Protein AF-C3XE22-F1 (afdb_monomer_lite)

Structure (mmCIF, N/CA/C/O backbone):
data_AF-C3XE22-F1
#
_entry.id   AF-C3XE22-F1
#
loop_
_atom_site.group_PDB
_atom_site.id
_atom_site.type_symbol
_atom_site.label_atom_id
_atom_site.label_alt_id
_atom_site.label_comp_id
_atom_site.label_asym_id
_atom_site.label_entity_id
_atom_site.label_seq_id
_atom_site.pdbx_PDB_ins_code
_atom_site.Cartn_x
_atom_site.Cartn_y
_atom_site.Cartn_z
_atom_site.occupancy
_atom_site.B_iso_or_equiv
_atom_site.auth_seq_id
_atom_site.auth_comp_id
_atom_site.auth_asym_id
_atom_site.auth_atom_id
_atom_site.pdbx_PDB_model_num
ATOM 1 N N . MET A 1 1 ? -26.686 46.093 -5.851 1.00 43.97 1 MET A N 1
ATOM 2 C CA . MET A 1 1 ? -25.832 46.726 -6.879 1.00 43.97 1 MET A CA 1
ATOM 3 C C . MET A 1 1 ? -24.404 46.762 -6.331 1.00 43.97 1 MET A C 1
ATOM 5 O O . MET A 1 1 ? -24.076 47.676 -5.592 1.00 43.97 1 MET A O 1
ATOM 9 N N . LEU A 1 2 ? -23.584 45.740 -6.595 1.00 36.91 2 LEU A N 1
ATOM 10 C CA . LEU A 1 2 ? -22.150 45.763 -6.281 1.00 36.91 2 LEU A CA 1
ATOM 11 C C . LEU A 1 2 ? -21.382 45.201 -7.479 1.00 36.91 2 LEU A C 1
ATOM 13 O O . LEU A 1 2 ? -21.792 44.213 -8.082 1.00 36.91 2 LEU A O 1
ATOM 17 N N . LYS A 1 3 ? -20.355 45.950 -7.871 1.00 37.78 3 LYS A N 1
ATOM 18 C CA . LYS A 1 3 ? -19.703 45.937 -9.178 1.00 37.78 3 LYS A CA 1
ATOM 19 C C . LYS A 1 3 ? -18.666 44.817 -9.305 1.00 37.78 3 LYS A C 1
ATOM 21 O O . LYS A 1 3 ? -17.887 44.580 -8.390 1.00 37.78 3 LYS A O 1
ATOM 26 N N . LEU A 1 4 ? -18.641 44.227 -10.499 1.00 43.12 4 LEU A N 1
ATOM 27 C CA . LEU A 1 4 ? -17.533 43.486 -11.102 1.00 43.12 4 LEU A CA 1
ATOM 28 C C . LEU A 1 4 ? -16.267 44.363 -11.156 1.00 43.12 4 LEU A C 1
ATOM 30 O O . LEU A 1 4 ? -16.359 45.491 -11.639 1.00 43.12 4 LEU A O 1
ATOM 34 N N . VAL A 1 5 ? -15.095 43.827 -10.798 1.00 46.03 5 VAL A N 1
ATOM 35 C CA . VAL A 1 5 ? -13.813 44.264 -11.382 1.00 46.03 5 VAL A CA 1
ATOM 36 C C . VAL A 1 5 ? -12.915 43.044 -11.594 1.00 46.03 5 VAL A C 1
ATOM 38 O O . VAL A 1 5 ? -12.433 42.427 -10.649 1.00 46.03 5 VAL A O 1
ATOM 41 N N . ASN A 1 6 ? -12.727 42.713 -12.872 1.00 39.72 6 ASN A N 1
ATOM 42 C CA . ASN A 1 6 ? -11.721 41.795 -13.398 1.00 39.72 6 ASN A CA 1
ATOM 43 C C . ASN A 1 6 ? -10.307 42.331 -13.141 1.00 39.72 6 ASN A C 1
ATOM 45 O O . ASN A 1 6 ? -10.058 43.514 -13.364 1.00 39.72 6 ASN A O 1
ATOM 49 N N . SER A 1 7 ? -9.357 41.446 -12.838 1.00 42.06 7 SER A N 1
ATOM 50 C CA . SER A 1 7 ? -7.938 41.730 -13.062 1.00 42.06 7 SER A CA 1
ATOM 51 C C . SER A 1 7 ? -7.255 40.509 -13.677 1.00 42.06 7 SER A C 1
ATOM 53 O O . SER A 1 7 ? -6.957 39.529 -13.001 1.00 42.06 7 SER A O 1
ATOM 55 N N . PHE A 1 8 ? -7.065 40.563 -14.997 1.00 42.06 8 PHE A N 1
ATOM 56 C CA . PHE A 1 8 ? -6.220 39.646 -15.757 1.00 42.06 8 PHE A CA 1
ATOM 57 C C . PHE A 1 8 ? -4.802 40.224 -15.780 1.00 42.06 8 PHE A C 1
ATOM 59 O O . PHE A 1 8 ? -4.532 41.180 -16.508 1.00 42.06 8 PHE A O 1
ATOM 66 N N . ALA A 1 9 ? -3.888 39.646 -15.00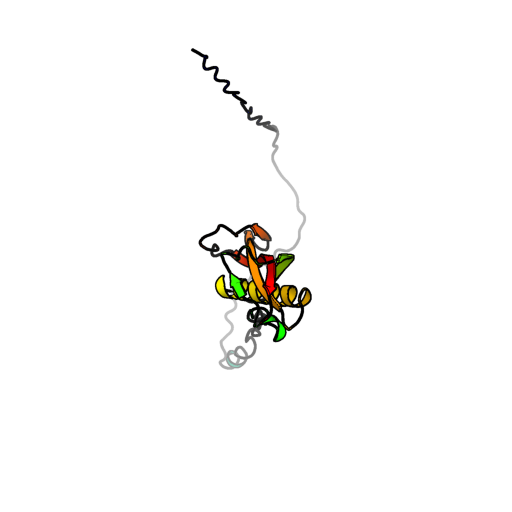3 1.00 42.53 9 ALA A N 1
ATOM 67 C CA . ALA A 1 9 ? -2.468 39.949 -15.117 1.00 42.53 9 ALA A CA 1
ATOM 68 C C . ALA A 1 9 ? -1.867 39.140 -16.277 1.00 42.53 9 ALA A C 1
ATOM 70 O O . ALA A 1 9 ? -1.655 37.933 -16.183 1.00 42.53 9 ALA A O 1
ATOM 71 N N . LYS A 1 10 ? -1.608 39.826 -17.394 1.00 38.81 10 LYS A N 1
ATOM 72 C CA . LYS A 1 10 ? -0.738 39.354 -18.475 1.00 38.81 10 LYS A CA 1
ATOM 73 C C . LYS A 1 10 ? 0.707 39.370 -17.971 1.00 38.81 10 LYS A C 1
ATOM 75 O O . LYS A 1 10 ? 1.254 40.447 -17.757 1.00 38.81 10 LYS A O 1
ATOM 80 N N . VAL A 1 11 ? 1.334 38.206 -17.837 1.00 43.38 11 VAL A N 1
ATOM 81 C CA . VAL A 1 11 ? 2.793 38.098 -17.702 1.00 43.38 11 VAL A CA 1
ATOM 82 C C . VAL A 1 11 ? 3.324 37.508 -19.002 1.00 43.38 11 VAL A C 1
ATOM 84 O O . VAL A 1 11 ? 3.168 36.321 -19.277 1.00 43.38 11 VAL A O 1
ATOM 87 N N . GLY A 1 12 ? 3.880 38.379 -19.844 1.00 37.38 12 GLY A N 1
ATOM 88 C CA . GLY A 1 12 ? 4.629 37.992 -21.031 1.00 37.38 12 GLY A CA 1
ATOM 89 C C . GLY A 1 12 ? 6.030 37.542 -20.628 1.00 37.38 12 GLY A C 1
ATOM 90 O O . GLY A 1 12 ? 6.773 38.310 -20.024 1.00 37.38 12 GLY A O 1
ATOM 91 N N . LEU A 1 13 ? 6.388 36.306 -20.966 1.00 41.50 13 LEU A N 1
ATOM 92 C CA . LEU A 1 13 ? 7.762 35.819 -20.893 1.00 41.50 13 LEU A CA 1
ATOM 93 C C . LEU A 1 13 ? 8.424 36.046 -22.253 1.00 41.50 13 LEU A C 1
ATOM 95 O O . LEU A 1 13 ? 8.075 35.418 -23.252 1.00 41.50 13 LEU A O 1
ATOM 99 N N . ALA A 1 14 ? 9.350 37.002 -22.276 1.00 42.00 14 ALA A N 1
ATOM 100 C CA . ALA A 1 14 ? 10.208 37.291 -23.411 1.00 42.00 14 ALA A CA 1
ATOM 101 C C . ALA A 1 14 ? 11.217 36.149 -23.611 1.00 42.00 14 ALA A C 1
ATOM 103 O O . ALA A 1 14 ? 11.968 35.791 -22.704 1.00 42.00 14 ALA A O 1
ATOM 104 N N . VAL A 1 15 ? 11.223 35.593 -24.821 1.00 43.66 15 VAL A N 1
ATOM 105 C CA . VAL A 1 15 ? 12.182 34.595 -25.299 1.00 43.66 15 VAL A CA 1
ATOM 106 C C . VAL A 1 15 ? 13.469 35.325 -25.689 1.00 43.66 15 VAL A C 1
ATOM 108 O O . VAL A 1 15 ? 13.503 36.037 -26.689 1.00 43.66 15 VAL A O 1
ATOM 111 N N . GLY A 1 16 ? 14.524 35.175 -24.889 1.00 36.66 16 GLY A N 1
ATOM 112 C CA . GLY A 1 16 ? 15.862 35.674 -25.207 1.00 36.66 16 GLY A CA 1
ATOM 113 C C . GLY A 1 16 ? 16.703 34.586 -25.867 1.00 36.66 16 GLY A C 1
ATOM 114 O O . GLY A 1 16 ? 17.261 33.739 -25.177 1.00 36.66 16 GLY A O 1
ATOM 115 N N . ALA A 1 17 ? 16.796 34.607 -27.197 1.00 46.53 17 ALA A N 1
ATOM 116 C CA . ALA A 1 17 ? 17.748 33.799 -27.953 1.00 46.53 17 ALA A CA 1
ATOM 117 C C . ALA A 1 17 ? 19.043 34.603 -28.139 1.00 46.53 17 ALA A C 1
ATOM 119 O O . ALA A 1 17 ? 19.034 35.644 -28.794 1.00 46.53 17 ALA A O 1
ATOM 120 N N . VAL A 1 18 ? 20.160 34.133 -27.578 1.00 40.50 18 VAL A N 1
ATOM 121 C CA . VAL A 1 18 ? 21.486 34.697 -27.866 1.00 40.50 18 VAL A CA 1
ATOM 122 C C . VAL A 1 18 ? 22.176 33.793 -28.877 1.00 40.50 18 VAL A C 1
ATOM 124 O O . VAL A 1 18 ? 22.527 32.651 -28.592 1.00 40.50 18 VAL A O 1
ATOM 127 N N . SER A 1 19 ? 22.325 34.333 -30.083 1.00 39.22 19 SER A N 1
ATOM 128 C CA . SER A 1 19 ? 23.083 33.750 -31.184 1.00 39.22 19 SER A CA 1
ATOM 129 C C . SER A 1 19 ? 24.568 34.035 -30.969 1.00 39.22 19 SER A C 1
ATOM 131 O O . SER A 1 19 ? 24.954 35.198 -30.878 1.00 39.22 19 SER A O 1
ATOM 133 N N . LEU A 1 20 ? 25.408 33.001 -30.925 1.00 44.19 20 LEU A N 1
ATOM 134 C CA . LEU A 1 20 ? 26.854 33.164 -31.074 1.00 44.19 20 LEU A CA 1
ATOM 135 C C . LEU A 1 20 ? 27.223 32.888 -32.532 1.00 44.19 20 LEU A C 1
ATOM 137 O O . LEU A 1 20 ? 27.307 31.746 -32.975 1.00 44.19 20 LEU A O 1
ATOM 141 N N . LEU A 1 21 ? 27.405 33.980 -33.273 1.00 37.31 21 LEU A N 1
ATOM 142 C CA . LEU A 1 21 ? 28.081 34.011 -34.563 1.00 37.31 21 LEU A CA 1
ATOM 143 C C . LEU A 1 21 ? 29.593 33.961 -34.318 1.00 37.31 21 LEU A C 1
ATOM 145 O O . LEU A 1 21 ? 30.137 34.835 -33.647 1.00 37.31 21 LEU A O 1
ATOM 149 N N . VAL A 1 22 ? 30.274 32.985 -34.915 1.00 39.91 22 VAL A N 1
ATOM 150 C CA . VAL A 1 22 ? 31.719 33.050 -35.158 1.00 39.91 22 VAL A CA 1
ATOM 151 C C . VAL A 1 22 ? 31.936 32.790 -36.643 1.00 39.91 22 VAL A C 1
ATOM 153 O O . VAL A 1 22 ? 31.581 31.729 -37.153 1.00 39.91 22 VAL A O 1
ATOM 156 N N . ALA A 1 23 ? 32.484 33.785 -37.336 1.00 35.59 23 ALA A N 1
ATOM 157 C CA . ALA A 1 23 ? 32.817 33.737 -38.751 1.00 35.59 23 ALA A CA 1
ATOM 158 C C . ALA A 1 23 ? 34.238 34.274 -38.998 1.00 35.59 23 ALA A C 1
ATOM 160 O O . ALA A 1 23 ? 34.670 35.201 -38.314 1.00 35.59 23 ALA A O 1
ATOM 161 N N . CYS A 1 24 ? 34.858 33.721 -40.054 1.00 33.03 24 CYS A N 1
ATOM 162 C CA . CYS A 1 24 ? 36.089 34.124 -40.767 1.00 33.03 24 CYS A CA 1
ATOM 163 C C . CYS A 1 24 ? 37.422 33.717 -40.105 1.00 33.03 24 CYS A C 1
ATOM 165 O O . CYS A 1 24 ? 37.571 33.833 -38.900 1.00 33.03 24 CYS A O 1
ATOM 167 N N . SER A 1 25 ? 38.476 33.268 -40.796 1.00 34.59 25 SER A N 1
ATOM 168 C CA . SER A 1 25 ? 38.828 33.062 -42.219 1.00 34.59 25 SER A CA 1
ATOM 169 C C . SER A 1 25 ? 40.154 32.256 -42.219 1.00 34.59 25 SER A C 1
ATOM 171 O O . SER A 1 25 ? 40.922 32.336 -41.267 1.00 34.59 25 SER A O 1
ATOM 173 N N . SER A 1 26 ? 40.495 31.374 -43.163 1.00 35.16 26 SER A N 1
ATOM 174 C CA . SER A 1 26 ? 41.221 31.668 -44.413 1.00 35.16 26 SER A CA 1
ATOM 175 C C . SER A 1 26 ? 41.905 30.363 -44.887 1.00 35.16 26 SER A C 1
ATOM 177 O O . SER A 1 26 ? 42.420 29.599 -44.074 1.00 35.16 26 SER A O 1
ATOM 179 N N . GLN A 1 27 ? 41.900 30.085 -46.196 1.00 39.19 27 GLN A N 1
ATOM 180 C CA . GLN A 1 27 ? 42.801 29.102 -46.825 1.00 39.19 27 GLN A CA 1
ATOM 181 C C . GLN A 1 27 ? 44.151 29.768 -47.141 1.00 39.19 27 GLN A C 1
ATOM 183 O O . GLN A 1 27 ? 44.173 30.959 -47.456 1.00 39.19 27 GLN A O 1
ATOM 188 N N . PRO A 1 28 ? 45.251 28.993 -47.195 1.00 34.94 28 PRO A N 1
ATOM 189 C CA . PRO A 1 28 ? 45.923 28.828 -48.486 1.00 34.94 28 PRO A CA 1
ATOM 190 C C . PRO A 1 28 ? 46.382 27.387 -48.792 1.00 34.94 28 PRO A C 1
ATOM 192 O O . PRO A 1 28 ? 46.400 26.493 -47.950 1.00 34.94 28 PRO A O 1
ATOM 195 N N . LYS A 1 29 ? 46.709 27.178 -50.073 1.00 30.14 29 LYS A N 1
ATOM 196 C CA . LYS A 1 29 ? 47.045 25.913 -50.740 1.00 30.14 29 LYS A CA 1
ATOM 197 C C . LYS A 1 29 ? 48.541 25.540 -50.659 1.00 30.14 29 LYS A C 1
ATOM 199 O O . LYS A 1 29 ? 49.396 26.386 -50.864 1.00 30.14 29 LYS A O 1
ATOM 204 N N . GLN A 1 30 ? 48.753 24.216 -50.626 1.00 29.58 30 GLN A N 1
ATOM 205 C CA . GLN A 1 30 ? 49.733 23.385 -51.361 1.00 29.58 30 GLN A CA 1
ATOM 206 C C . GLN A 1 30 ? 51.194 23.146 -50.893 1.00 29.58 30 GLN A C 1
ATOM 208 O O . GLN A 1 30 ? 52.029 24.037 -50.884 1.00 29.58 30 GLN A O 1
ATOM 213 N N . LYS A 1 31 ? 51.467 21.823 -50.821 1.00 28.05 31 LYS A N 1
ATOM 214 C CA . LYS A 1 31 ? 52.642 21.022 -51.254 1.00 28.05 31 LYS A CA 1
ATOM 215 C C . LYS A 1 31 ? 53.840 20.817 -50.306 1.00 28.05 31 LYS A C 1
ATOM 217 O O . LYS A 1 31 ? 54.647 21.709 -50.107 1.00 28.05 31 LYS A O 1
ATOM 222 N N . GLY A 1 32 ? 54.063 19.532 -49.985 1.00 26.08 32 GLY A N 1
ATOM 223 C CA . GLY A 1 32 ? 55.386 18.893 -50.076 1.00 26.08 32 GLY A CA 1
ATOM 224 C C . GLY A 1 32 ? 55.886 18.148 -48.831 1.00 26.08 32 GLY A C 1
ATOM 225 O O . GLY A 1 32 ? 56.206 18.783 -47.840 1.00 26.08 32 GLY A O 1
ATOM 226 N N . GLY A 1 33 ? 56.074 16.823 -48.950 1.00 27.05 33 GLY A N 1
ATOM 227 C CA . GLY A 1 33 ? 57.211 16.125 -48.321 1.00 27.05 33 GLY A CA 1
ATOM 228 C C . GLY A 1 33 ? 56.959 15.202 -47.119 1.00 27.05 33 GLY A C 1
ATOM 229 O O . GLY A 1 33 ? 57.021 15.642 -45.984 1.00 27.05 33 GLY A O 1
ATOM 230 N N . ASN A 1 34 ? 56.771 13.909 -47.423 1.00 27.67 34 ASN A N 1
ATOM 231 C CA . ASN A 1 34 ? 57.154 12.679 -46.701 1.00 27.67 34 ASN A CA 1
ATOM 232 C C . ASN A 1 34 ? 57.336 12.672 -45.171 1.00 27.67 34 ASN A C 1
ATOM 234 O O . ASN A 1 34 ? 58.300 13.231 -44.670 1.00 27.67 34 ASN A O 1
ATOM 238 N N . TYR A 1 35 ? 56.603 11.774 -44.499 1.00 28.14 35 TYR A N 1
ATOM 239 C CA . TYR A 1 35 ? 57.217 10.735 -43.657 1.00 28.14 35 TYR A CA 1
ATOM 240 C C . TYR A 1 35 ? 56.370 9.450 -43.686 1.00 28.14 35 TYR A C 1
ATOM 242 O O . TYR A 1 35 ? 55.141 9.477 -43.691 1.00 28.14 35 TYR A O 1
ATOM 250 N N . SER A 1 36 ? 57.073 8.329 -43.816 1.00 30.73 36 SER A N 1
ATOM 251 C CA . SER A 1 36 ? 56.598 6.966 -44.058 1.00 30.73 36 SER A CA 1
ATOM 252 C C . SER A 1 36 ? 55.971 6.295 -42.836 1.00 30.73 36 SER A C 1
ATOM 254 O O . SER A 1 36 ? 56.408 6.545 -41.717 1.00 30.73 36 SER A O 1
ATOM 256 N N . GLY A 1 37 ? 55.091 5.311 -43.058 1.00 29.89 37 GLY A N 1
ATOM 257 C CA . GLY A 1 37 ? 54.774 4.324 -42.019 1.00 29.89 37 GLY A CA 1
ATOM 258 C C . GLY A 1 37 ? 53.599 3.394 -42.322 1.00 29.89 37 GLY A C 1
ATOM 259 O O . GLY A 1 37 ? 52.506 3.615 -41.829 1.00 29.89 37 GLY A O 1
ATOM 260 N N . SER A 1 38 ? 53.857 2.349 -43.115 1.00 32.25 38 SER A N 1
ATOM 261 C CA . SER A 1 38 ? 53.140 1.059 -43.195 1.00 32.25 38 SER A CA 1
ATOM 262 C C . SER A 1 38 ? 51.616 1.017 -43.414 1.00 32.25 38 SER A C 1
ATOM 264 O O . SER A 1 38 ? 50.827 0.858 -42.488 1.00 32.25 38 SER A O 1
ATOM 266 N N . LYS A 1 39 ? 51.221 0.934 -44.695 1.00 30.61 39 LYS A N 1
ATOM 267 C CA . LYS A 1 39 ? 50.037 0.172 -45.134 1.00 30.61 39 LYS A CA 1
ATOM 268 C C . LYS A 1 39 ? 50.483 -1.229 -45.564 1.00 30.61 39 LYS A C 1
ATOM 270 O O . LYS A 1 39 ? 51.090 -1.378 -46.624 1.00 30.61 39 LYS A O 1
ATOM 275 N N . GLY A 1 40 ? 50.176 -2.245 -44.761 1.00 32.75 40 GLY A N 1
ATOM 276 C CA . GLY A 1 40 ? 50.270 -3.644 -45.181 1.00 32.75 40 GLY A CA 1
ATOM 277 C C . GLY A 1 40 ? 49.158 -3.955 -46.182 1.00 32.75 40 GLY A C 1
ATOM 278 O O . GLY A 1 40 ? 47.980 -3.887 -45.842 1.00 32.75 40 GLY A O 1
ATOM 279 N N . LYS A 1 41 ? 49.537 -4.227 -47.432 1.00 30.94 41 LYS A N 1
ATOM 280 C CA . LYS A 1 41 ? 48.635 -4.596 -48.528 1.00 30.94 41 LYS A CA 1
ATOM 281 C C . LYS A 1 41 ? 48.075 -6.002 -48.297 1.00 30.94 41 LYS A C 1
ATOM 283 O O . LYS A 1 41 ? 48.841 -6.944 -48.118 1.00 30.94 41 LYS A O 1
ATOM 288 N N . VAL A 1 42 ? 46.753 -6.139 -48.367 1.00 39.59 42 VAL A N 1
ATOM 289 C CA . VAL A 1 42 ? 46.078 -7.429 -48.556 1.00 39.59 42 VAL A CA 1
ATOM 290 C C . VAL A 1 42 ? 46.433 -7.921 -49.958 1.00 39.59 42 VAL A C 1
ATOM 292 O O . VAL A 1 42 ? 46.163 -7.229 -50.938 1.00 39.59 42 VAL A O 1
ATOM 295 N N . ASN A 1 43 ? 47.087 -9.078 -50.044 1.00 29.38 43 ASN A N 1
ATOM 296 C CA . ASN A 1 43 ? 47.446 -9.726 -51.300 1.00 29.38 43 ASN A CA 1
ATOM 297 C C . ASN A 1 43 ? 46.507 -10.919 -51.507 1.00 29.38 43 ASN A C 1
ATOM 299 O O . ASN A 1 43 ? 46.508 -11.846 -50.699 1.00 29.38 43 ASN A O 1
ATOM 303 N N . TYR A 1 44 ? 45.691 -10.874 -52.557 1.00 38.00 44 TYR A N 1
ATOM 304 C CA . TYR A 1 44 ? 44.790 -11.956 -52.936 1.00 38.00 44 TYR A CA 1
ATOM 305 C C . TYR A 1 44 ? 45.303 -12.561 -54.237 1.00 38.00 44 TYR A C 1
ATOM 307 O O . TYR A 1 44 ? 45.070 -11.990 -55.294 1.00 38.00 44 TYR A O 1
ATOM 315 N N . SER A 1 45 ? 46.027 -13.677 -54.131 1.00 40.94 45 SER A N 1
ATOM 316 C CA . SER A 1 45 ? 46.118 -14.733 -55.151 1.00 40.94 45 SER A CA 1
ATOM 317 C C . SER A 1 45 ? 47.245 -15.700 -54.785 1.00 40.94 45 SER A C 1
ATOM 319 O O . SER A 1 45 ? 48.414 -15.468 -55.098 1.00 40.94 45 SER A O 1
ATOM 321 N N . LYS A 1 46 ? 46.888 -16.810 -54.142 1.00 37.59 46 LYS A N 1
ATOM 322 C CA . LYS A 1 46 ? 47.589 -18.076 -54.348 1.00 37.59 46 LYS A CA 1
ATOM 323 C C . LYS A 1 46 ? 46.556 -19.186 -54.245 1.00 37.59 46 LYS A C 1
ATOM 325 O O . LYS A 1 46 ? 46.057 -19.471 -53.161 1.00 37.59 46 LYS A O 1
ATOM 330 N N . GLU A 1 47 ? 46.203 -19.743 -55.393 1.00 42.09 47 GLU A N 1
ATOM 331 C CA . GLU A 1 47 ? 45.481 -21.005 -55.484 1.00 42.09 47 GLU A CA 1
ATOM 332 C C . GLU A 1 47 ? 46.370 -22.063 -54.824 1.00 42.09 47 GLU A C 1
ATOM 334 O O . GLU A 1 47 ? 47.487 -22.332 -55.270 1.00 42.09 47 GLU A O 1
ATOM 339 N N . VAL A 1 48 ? 45.928 -22.563 -53.673 1.00 44.22 48 VAL A N 1
ATOM 340 C CA . VAL A 1 48 ? 46.559 -23.684 -52.982 1.00 44.22 48 VAL A CA 1
ATOM 341 C C . VAL A 1 48 ? 45.690 -24.891 -53.280 1.00 44.22 48 VAL A C 1
ATOM 343 O O . VAL A 1 48 ? 44.500 -24.892 -52.965 1.00 44.22 48 VAL A O 1
ATOM 346 N N . GLU A 1 49 ? 46.286 -25.879 -53.942 1.00 40.72 49 GLU A N 1
ATOM 347 C CA . GLU A 1 49 ? 45.653 -27.144 -54.295 1.00 40.72 49 GLU A CA 1
ATOM 348 C C . GLU A 1 49 ? 44.954 -27.759 -53.078 1.00 40.72 49 GLU A C 1
ATOM 350 O O . GLU A 1 49 ? 45.548 -28.008 -52.025 1.00 40.72 49 GLU A O 1
ATOM 355 N N . VAL A 1 50 ? 43.648 -27.968 -53.236 1.00 42.66 50 VAL A N 1
ATOM 356 C CA . VAL A 1 50 ? 42.762 -28.526 -52.221 1.00 42.66 50 VAL A CA 1
ATOM 357 C C . VAL A 1 50 ? 43.083 -30.008 -52.065 1.00 42.66 50 VAL A C 1
ATOM 359 O O . VAL A 1 50 ? 42.678 -30.834 -52.880 1.00 42.66 50 VAL A O 1
ATOM 362 N N . THR A 1 51 ? 43.786 -30.364 -50.992 1.00 47.34 51 THR A N 1
ATOM 363 C CA . THR A 1 51 ? 43.859 -31.754 -50.538 1.00 47.34 51 THR A CA 1
ATOM 364 C C . THR A 1 51 ? 42.756 -32.000 -49.509 1.00 47.34 51 THR A C 1
ATOM 366 O O . THR A 1 51 ? 42.595 -31.264 -48.535 1.00 47.34 51 THR A O 1
ATOM 369 N N . VAL A 1 52 ? 41.976 -33.060 -49.731 1.00 51.72 52 VAL A N 1
ATOM 370 C CA . VAL A 1 52 ? 40.787 -33.480 -48.955 1.00 51.72 52 VAL A CA 1
ATOM 371 C C . VAL A 1 52 ? 41.020 -33.678 -47.446 1.00 51.72 52 VAL A C 1
ATOM 373 O O . VAL A 1 52 ? 40.061 -33.814 -46.690 1.00 51.72 52 VAL A O 1
ATOM 376 N N . ASN A 1 53 ? 42.269 -33.636 -46.980 1.00 50.22 53 ASN A N 1
ATOM 377 C CA . ASN A 1 53 ? 42.629 -33.875 -45.583 1.00 50.22 53 ASN A CA 1
ATOM 378 C C . ASN A 1 53 ? 42.719 -32.601 -44.724 1.00 50.22 53 ASN A C 1
ATOM 380 O O . ASN A 1 53 ? 42.673 -32.712 -43.504 1.00 50.22 53 ASN A O 1
ATOM 384 N N . ALA A 1 54 ? 42.752 -31.399 -45.315 1.00 48.94 54 ALA A N 1
ATOM 385 C CA . ALA A 1 54 ? 42.717 -30.138 -44.557 1.00 48.94 54 ALA A CA 1
ATOM 386 C C . ALA A 1 54 ? 41.286 -29.685 -44.187 1.00 48.94 54 ALA A C 1
ATOM 388 O O . ALA A 1 54 ? 41.095 -28.836 -43.320 1.00 48.94 54 ALA A O 1
ATOM 389 N N . ALA A 1 55 ? 40.259 -30.286 -44.799 1.00 47.28 55 ALA A N 1
ATOM 390 C CA . ALA A 1 55 ? 38.854 -30.004 -44.493 1.00 47.28 55 ALA A CA 1
ATOM 391 C C . ALA A 1 55 ? 38.355 -30.681 -43.199 1.00 47.28 55 ALA A C 1
ATOM 393 O O . ALA A 1 55 ? 37.254 -30.385 -42.741 1.00 47.28 55 ALA A O 1
ATOM 394 N N . ARG A 1 56 ? 39.151 -31.573 -42.589 1.00 47.75 56 ARG A N 1
ATOM 395 C CA . ARG A 1 56 ? 38.797 -32.256 -41.332 1.00 47.75 56 ARG A CA 1
ATOM 396 C C . ARG A 1 56 ? 39.279 -31.555 -40.065 1.00 47.75 56 ARG A C 1
ATOM 398 O O . ARG A 1 56 ? 38.837 -31.929 -38.985 1.00 47.75 56 ARG A O 1
ATOM 405 N N . GLU A 1 57 ? 40.127 -30.536 -40.181 1.00 46.56 57 GLU A N 1
ATOM 406 C CA . GLU A 1 57 ? 40.681 -29.832 -39.013 1.00 46.56 57 GLU A CA 1
ATOM 407 C C . GLU A 1 57 ? 40.031 -28.466 -38.746 1.00 46.56 57 GLU A C 1
ATOM 409 O O . GLU A 1 57 ? 40.250 -27.864 -37.701 1.00 46.56 57 GLU A O 1
ATOM 414 N N . ILE A 1 58 ? 39.155 -27.996 -39.642 1.00 48.78 58 ILE A N 1
ATOM 415 C CA . ILE A 1 58 ? 38.428 -26.721 -39.484 1.00 48.78 58 ILE A CA 1
ATOM 416 C C . ILE A 1 58 ? 37.076 -26.923 -38.763 1.00 48.78 58 ILE A C 1
ATOM 418 O O . ILE A 1 58 ? 36.425 -25.967 -38.350 1.00 48.78 58 ILE A O 1
ATOM 422 N N . THR A 1 59 ? 36.641 -28.168 -38.546 1.00 45.94 59 THR A N 1
ATOM 423 C CA . THR A 1 59 ? 35.323 -28.474 -37.957 1.00 45.94 59 THR A CA 1
ATOM 424 C C . THR A 1 59 ? 35.304 -28.597 -36.438 1.00 45.94 59 THR A C 1
ATOM 426 O O . THR A 1 59 ? 34.258 -28.905 -35.870 1.00 45.94 59 THR A O 1
ATOM 429 N N . VAL A 1 60 ? 36.416 -28.344 -35.750 1.00 51.62 60 VAL A N 1
ATOM 430 C CA . VAL A 1 60 ? 36.438 -28.366 -34.287 1.00 51.62 60 VAL A CA 1
ATOM 431 C C . VAL A 1 60 ? 36.850 -26.989 -33.788 1.00 51.62 60 VAL A C 1
ATOM 433 O O . VAL A 1 60 ? 37.867 -26.434 -34.186 1.00 51.62 60 VAL A O 1
ATOM 436 N N . THR A 1 61 ? 36.068 -26.474 -32.842 1.00 52.44 61 THR A N 1
ATOM 437 C CA . THR A 1 61 ? 36.351 -25.299 -32.000 1.00 52.44 61 THR A CA 1
ATOM 438 C C . THR A 1 61 ? 36.003 -23.912 -32.556 1.00 52.44 61 THR A C 1
ATOM 440 O O . THR A 1 61 ? 36.861 -23.053 -32.729 1.00 52.44 61 THR A O 1
ATOM 443 N N . LYS A 1 62 ? 34.700 -23.612 -32.641 1.00 51.47 62 LYS A N 1
ATOM 444 C CA . LYS A 1 62 ? 34.175 -22.377 -32.019 1.00 51.47 62 LYS A CA 1
ATOM 445 C C . LYS A 1 62 ? 32.662 -22.440 -31.812 1.00 51.47 62 LYS A C 1
ATOM 447 O O . LYS A 1 62 ? 31.888 -21.718 -32.429 1.00 51.47 62 LYS A O 1
ATOM 452 N N . VAL A 1 63 ? 32.233 -23.308 -30.899 1.00 56.19 63 VAL A N 1
ATOM 453 C CA . VAL A 1 63 ? 30.923 -23.125 -30.269 1.00 56.19 63 VAL A CA 1
ATOM 454 C C . VAL A 1 63 ? 31.092 -21.925 -29.343 1.00 56.19 63 VAL A C 1
ATOM 456 O O . VAL A 1 63 ? 31.899 -21.972 -28.414 1.00 56.19 63 VAL A O 1
ATOM 459 N N . ALA A 1 64 ? 30.443 -20.807 -29.662 1.00 60.06 64 ALA A N 1
ATOM 460 C CA . ALA A 1 64 ? 30.438 -19.645 -28.785 1.00 60.06 64 ALA A CA 1
ATOM 461 C C . ALA A 1 64 ? 29.969 -20.085 -27.383 1.00 60.06 64 ALA A C 1
ATOM 463 O O . ALA A 1 64 ? 29.013 -20.862 -27.293 1.00 60.06 64 ALA A O 1
ATOM 464 N N . PRO A 1 65 ? 30.624 -19.643 -26.294 1.00 56.22 65 PRO A N 1
ATOM 465 C CA . PRO A 1 65 ? 30.165 -19.983 -24.959 1.00 56.22 65 PRO A CA 1
ATOM 466 C C . PRO A 1 65 ? 28.748 -19.434 -24.792 1.00 56.22 65 PRO A C 1
ATOM 468 O O . PRO A 1 65 ? 28.504 -18.249 -25.022 1.00 56.22 65 PRO A O 1
ATOM 471 N N . TYR A 1 66 ? 27.815 -20.312 -24.429 1.00 59.09 66 TYR A N 1
ATOM 472 C CA . TYR A 1 66 ? 26.460 -19.943 -24.045 1.00 59.09 66 TYR A CA 1
ATOM 473 C C . TYR A 1 66 ? 26.556 -18.973 -22.861 1.00 59.09 66 TYR A C 1
ATOM 475 O O . TYR A 1 66 ? 26.783 -19.381 -21.721 1.00 59.09 66 TYR A O 1
ATOM 483 N N . VAL A 1 67 ? 26.460 -17.672 -23.138 1.00 61.50 67 VAL A N 1
ATOM 484 C CA . VAL A 1 67 ? 26.394 -16.643 -22.102 1.00 61.50 67 VAL A CA 1
ATOM 485 C C . VAL A 1 67 ? 25.037 -16.811 -21.437 1.00 61.50 67 VAL A C 1
ATOM 487 O O . VAL A 1 67 ? 24.009 -16.421 -21.987 1.00 61.50 67 VAL A O 1
ATOM 490 N N . LYS A 1 68 ? 25.022 -17.450 -20.264 1.00 65.69 68 LYS A N 1
ATOM 491 C CA . LYS A 1 68 ? 23.825 -17.540 -19.430 1.00 65.69 68 LYS A CA 1
ATOM 492 C C . LYS A 1 68 ? 23.502 -16.114 -18.983 1.00 65.69 68 LYS A C 1
ATOM 494 O O . LYS A 1 68 ? 24.128 -15.604 -18.058 1.00 65.69 68 LYS A O 1
ATOM 499 N N . VAL A 1 69 ? 22.590 -15.447 -19.691 1.00 71.31 69 VAL A N 1
ATOM 500 C CA . VAL A 1 69 ? 22.076 -14.138 -19.274 1.00 71.31 69 VAL A CA 1
ATOM 501 C C . VAL A 1 69 ? 21.561 -14.314 -17.841 1.00 71.31 69 VAL A C 1
ATOM 503 O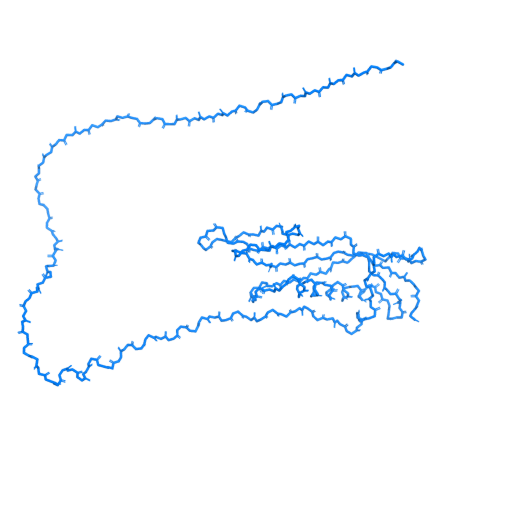 O . VAL A 1 69 ? 20.779 -15.245 -17.616 1.00 71.31 69 VAL A O 1
ATOM 506 N N . PRO A 1 70 ? 22.016 -13.507 -16.865 1.00 72.75 70 PRO A N 1
ATOM 507 C CA . PRO A 1 70 ? 21.495 -13.578 -15.510 1.00 72.75 70 PRO A CA 1
ATOM 508 C C . PRO A 1 70 ? 19.980 -13.396 -15.564 1.00 72.75 70 PRO A C 1
ATOM 510 O O . PRO A 1 70 ? 19.491 -12.338 -15.957 1.00 72.75 70 PRO A O 1
ATOM 513 N N . GLN A 1 71 ? 19.235 -14.453 -15.247 1.00 82.31 71 GLN A N 1
ATOM 514 C CA . GLN A 1 71 ? 17.789 -14.350 -15.119 1.00 82.31 71 GLN A CA 1
ATOM 515 C C . GLN A 1 71 ? 17.506 -13.671 -13.787 1.00 82.31 71 GLN A C 1
ATOM 517 O O . GLN A 1 71 ? 17.971 -14.139 -12.746 1.00 82.31 71 GLN A O 1
ATOM 522 N N . LEU A 1 72 ? 16.789 -12.549 -13.835 1.00 87.31 72 LEU A N 1
ATOM 523 C CA . LEU A 1 72 ? 16.331 -11.891 -12.620 1.00 87.31 72 LEU A CA 1
ATOM 524 C C . LEU A 1 72 ? 15.401 -12.851 -11.860 1.00 87.31 72 LEU A C 1
ATOM 526 O O . LEU A 1 72 ? 14.621 -13.564 -12.500 1.00 87.31 72 LEU A O 1
ATOM 530 N N . PRO A 1 73 ? 15.466 -12.886 -10.520 1.00 93.00 73 PRO A N 1
ATOM 531 C CA . PRO A 1 73 ? 14.509 -13.640 -9.726 1.00 93.00 73 PRO A CA 1
ATOM 532 C C . PRO A 1 73 ? 13.079 -13.170 -10.017 1.00 93.00 73 PRO A C 1
ATOM 534 O O . PRO A 1 73 ? 12.836 -11.987 -10.279 1.00 93.00 73 PRO A O 1
ATOM 537 N N . ALA A 1 74 ? 12.130 -14.105 -9.965 1.00 93.50 74 ALA A N 1
ATOM 538 C CA . ALA A 1 74 ? 10.714 -13.776 -10.047 1.00 93.50 74 ALA A CA 1
ATOM 539 C C . ALA A 1 74 ? 10.315 -12.844 -8.893 1.00 93.50 74 ALA A C 1
ATOM 541 O O . ALA A 1 74 ? 10.868 -12.916 -7.792 1.00 93.50 74 ALA A O 1
ATOM 542 N N . TYR A 1 75 ? 9.360 -11.956 -9.158 1.00 95.94 75 TYR A N 1
ATOM 543 C CA . TYR A 1 75 ? 8.757 -11.162 -8.103 1.00 95.94 75 TYR A CA 1
ATOM 544 C C . TYR A 1 75 ? 7.791 -12.017 -7.283 1.00 95.94 75 TYR A C 1
ATOM 546 O O . TYR A 1 75 ? 6.955 -12.723 -7.839 1.00 95.94 75 TYR A O 1
ATOM 554 N N . GLU A 1 76 ? 7.903 -11.911 -5.963 1.00 96.31 76 GLU A N 1
ATOM 555 C CA . GLU A 1 76 ? 6.912 -12.418 -5.023 1.00 96.31 76 GLU A CA 1
ATOM 556 C C . GLU A 1 76 ? 6.431 -11.251 -4.154 1.00 96.31 76 GLU A C 1
ATOM 558 O O . GLU A 1 76 ? 7.285 -10.533 -3.608 1.00 96.31 76 GLU A O 1
ATOM 563 N N . PRO A 1 77 ? 5.105 -11.068 -4.004 1.00 97.12 77 PRO A N 1
ATOM 564 C CA . PRO A 1 77 ? 4.543 -10.129 -3.045 1.00 97.12 77 PRO A CA 1
ATOM 565 C C . PRO A 1 77 ? 5.044 -10.407 -1.629 1.00 97.12 77 PRO A C 1
ATOM 567 O O . PRO A 1 77 ? 5.210 -11.565 -1.223 1.00 97.12 77 PRO A O 1
ATOM 570 N N . LYS A 1 78 ? 5.232 -9.349 -0.836 1.00 97.50 78 LYS A N 1
ATOM 571 C CA . LYS A 1 78 ? 5.464 -9.498 0.606 1.00 97.50 78 LYS A CA 1
ATOM 572 C C . LYS A 1 78 ? 4.372 -10.351 1.257 1.00 97.50 78 LYS A C 1
ATOM 574 O O . LYS A 1 78 ? 3.181 -10.216 0.971 1.00 97.50 78 LYS A O 1
ATOM 579 N N . ARG A 1 79 ? 4.799 -11.242 2.152 1.00 97.25 79 ARG A N 1
ATOM 580 C CA . ARG A 1 79 ? 3.919 -12.188 2.845 1.00 97.25 79 ARG A CA 1
ATOM 581 C C . ARG A 1 79 ? 3.137 -11.490 3.958 1.00 97.25 79 ARG A C 1
ATOM 583 O O . ARG A 1 79 ? 3.650 -10.591 4.618 1.00 97.25 79 ARG A O 1
ATOM 590 N N . LEU A 1 80 ? 1.902 -11.937 4.163 1.00 96.88 80 LEU A N 1
ATOM 591 C CA . LEU A 1 80 ? 1.061 -11.523 5.282 1.00 96.88 80 LEU A CA 1
ATOM 592 C C . LEU A 1 80 ? 1.406 -12.353 6.526 1.00 96.88 80 LEU A C 1
ATOM 594 O O . LEU A 1 80 ? 1.383 -13.586 6.465 1.00 96.88 80 LEU A O 1
ATOM 598 N N . ASN A 1 81 ? 1.685 -11.683 7.640 1.00 95.56 81 ASN A N 1
ATOM 599 C CA . ASN A 1 81 ? 1.938 -12.315 8.932 1.00 95.56 81 ASN A CA 1
ATOM 600 C C . ASN A 1 81 ? 0.656 -12.938 9.494 1.00 95.56 81 ASN A C 1
ATOM 602 O O . ASN A 1 81 ? -0.460 -12.531 9.156 1.00 95.56 81 ASN A O 1
ATOM 606 N N . GLU A 1 82 ? 0.799 -13.930 10.372 1.00 93.06 82 GLU A N 1
ATOM 607 C CA . GLU A 1 82 ? -0.361 -14.607 10.956 1.00 93.06 82 GLU A CA 1
ATOM 608 C C . GLU A 1 82 ? -1.184 -13.667 11.846 1.00 93.06 82 GLU A C 1
ATOM 610 O O . GLU A 1 82 ? -2.414 -13.681 11.745 1.00 93.06 82 GLU A O 1
ATOM 615 N N . GLU A 1 83 ? -0.533 -12.776 12.607 1.00 91.00 83 GLU A N 1
ATOM 616 C CA . GLU A 1 83 ? -1.218 -11.794 13.465 1.00 91.00 83 GLU A CA 1
ATOM 617 C C . GLU A 1 83 ? -2.037 -10.775 12.648 1.00 91.00 83 GLU A C 1
ATOM 619 O O . GLU A 1 83 ? -3.086 -10.285 13.079 1.00 91.00 83 GLU A O 1
ATOM 624 N N . ALA A 1 84 ? -1.598 -10.500 11.418 1.00 92.44 84 ALA A N 1
ATOM 625 C CA . ALA A 1 84 ? -2.191 -9.514 10.523 1.00 92.44 84 ALA A CA 1
ATOM 626 C C . ALA A 1 84 ? -3.405 -10.042 9.728 1.00 92.44 84 ALA A C 1
ATOM 628 O O . ALA A 1 84 ? -4.131 -9.255 9.111 1.00 92.44 84 ALA A O 1
ATOM 629 N N . ARG A 1 85 ? -3.681 -11.359 9.744 1.00 89.88 85 ARG A N 1
ATOM 630 C CA . ARG A 1 85 ? -4.778 -11.982 8.965 1.00 89.88 85 ARG A CA 1
ATOM 631 C C . ARG A 1 85 ? -6.163 -11.436 9.311 1.00 89.88 85 ARG A C 1
ATOM 633 O O . ARG A 1 85 ? -7.029 -11.375 8.443 1.00 89.88 85 ARG A O 1
ATOM 640 N N . GLY A 1 86 ? -6.372 -11.036 10.564 1.00 88.88 86 GLY A N 1
ATOM 641 C CA . GLY A 1 86 ? -7.649 -10.510 11.050 1.00 88.88 86 GLY A CA 1
ATOM 642 C C . GLY A 1 86 ? -7.820 -8.995 10.897 1.00 88.88 86 GLY A C 1
ATOM 643 O O . GLY A 1 86 ? -8.730 -8.437 11.512 1.00 88.88 86 GLY A O 1
ATOM 644 N N . ILE A 1 87 ? -6.939 -8.312 10.160 1.00 93.00 87 ILE A N 1
ATOM 645 C CA . ILE A 1 87 ? -7.008 -6.864 9.926 1.00 93.00 87 ILE A CA 1
ATOM 646 C C . ILE A 1 87 ? -7.695 -6.602 8.587 1.00 93.00 87 ILE A C 1
ATOM 648 O O . ILE A 1 87 ? -7.213 -7.010 7.528 1.00 93.00 87 ILE A O 1
ATOM 652 N N . ALA A 1 88 ? -8.824 -5.894 8.624 1.00 92.44 88 ALA A N 1
ATOM 653 C CA . ALA A 1 88 ? -9.592 -5.585 7.424 1.00 92.44 88 ALA A CA 1
ATOM 654 C C . ALA A 1 88 ? -9.278 -4.180 6.900 1.00 92.44 88 ALA A C 1
ATOM 656 O O . ALA A 1 88 ? -9.172 -3.220 7.660 1.00 92.44 88 ALA A O 1
ATOM 657 N N . VAL A 1 89 ? -9.189 -4.050 5.577 1.00 95.31 89 VAL A N 1
ATOM 658 C CA . VAL A 1 89 ? -9.138 -2.751 4.895 1.00 95.31 89 VAL A CA 1
ATOM 659 C C . VAL A 1 89 ? -10.563 -2.384 4.497 1.00 95.31 89 VAL A C 1
ATOM 661 O O . VAL A 1 89 ? -11.230 -3.160 3.814 1.00 95.31 89 VAL A O 1
ATOM 664 N N . ALA A 1 90 ? -11.042 -1.225 4.937 1.00 92.50 90 ALA A N 1
ATOM 665 C CA . ALA A 1 90 ? -12.413 -0.778 4.735 1.00 92.50 90 ALA A CA 1
ATOM 666 C C . ALA A 1 90 ? -12.459 0.637 4.148 1.00 92.50 90 ALA A C 1
ATOM 668 O O . ALA A 1 90 ? -11.673 1.514 4.505 1.00 92.50 90 ALA A O 1
ATOM 669 N N . TYR A 1 91 ? -13.427 0.873 3.262 1.00 90.62 91 TYR A N 1
ATOM 670 C CA . TYR A 1 91 ? -13.659 2.195 2.674 1.00 90.62 91 TYR A CA 1
ATOM 671 C C . TYR A 1 91 ? -14.234 3.191 3.697 1.00 90.62 91 TYR A C 1
ATOM 673 O O . TYR A 1 91 ? -13.834 4.356 3.762 1.00 90.62 91 TYR A O 1
ATOM 681 N N . SER A 1 92 ? -15.162 2.714 4.528 1.00 89.94 92 SER A N 1
ATOM 682 C CA . SER A 1 92 ? -15.827 3.490 5.573 1.00 89.94 92 SER A CA 1
ATOM 683 C C . SER A 1 92 ? -15.531 2.914 6.950 1.00 89.94 92 SER A C 1
ATOM 685 O O . SER A 1 92 ? -15.588 1.699 7.139 1.00 89.94 92 SER A O 1
ATOM 687 N N . ILE A 1 93 ? -15.295 3.798 7.916 1.00 93.25 93 ILE A N 1
ATOM 688 C CA . ILE A 1 93 ? -15.045 3.438 9.311 1.00 93.25 93 ILE A CA 1
ATOM 689 C C . ILE A 1 93 ? -16.261 3.846 10.149 1.00 93.25 93 ILE A C 1
ATOM 691 O O . ILE A 1 93 ? -16.692 4.997 10.043 1.00 93.25 93 ILE A O 1
ATOM 695 N N . PRO A 1 94 ? -16.829 2.939 10.964 1.00 90.19 94 PRO A N 1
ATOM 696 C CA . PRO A 1 94 ? -17.885 3.288 11.906 1.00 90.19 94 PRO A CA 1
ATOM 697 C C . PRO A 1 94 ? -17.450 4.398 12.871 1.00 90.19 94 PRO A C 1
ATOM 699 O O . PRO A 1 94 ? -16.323 4.397 13.360 1.00 90.19 94 PRO A O 1
ATOM 702 N N . TYR A 1 95 ? -18.368 5.305 13.216 1.00 84.88 95 TYR A N 1
ATOM 703 C CA . TYR A 1 95 ? -18.092 6.406 14.154 1.00 84.88 95 TYR A CA 1
ATOM 704 C C . TYR A 1 95 ? -17.697 5.946 15.565 1.00 84.88 95 TYR A C 1
ATOM 706 O O . TYR A 1 95 ? -17.141 6.725 16.330 1.00 84.88 95 TYR A O 1
ATOM 714 N N . THR A 1 96 ? -17.984 4.693 15.915 1.00 91.31 96 THR A N 1
ATOM 715 C CA . THR A 1 96 ? -17.630 4.092 17.206 1.00 91.31 96 THR A CA 1
ATOM 716 C C . THR A 1 96 ? -16.165 3.668 17.294 1.00 91.31 96 THR A C 1
ATOM 718 O O . THR A 1 96 ? -15.726 3.274 18.370 1.00 91.31 96 THR A O 1
ATOM 721 N N . CYS A 1 97 ? -15.410 3.707 16.191 1.00 93.75 97 CYS A N 1
ATOM 722 C CA . CYS A 1 97 ? -14.013 3.294 16.190 1.00 93.75 97 CYS A CA 1
ATOM 723 C C . CYS A 1 97 ? -13.072 4.428 16.610 1.00 93.75 97 CYS A C 1
ATOM 725 O O . CYS A 1 97 ? -13.231 5.581 16.204 1.00 93.75 97 CYS A O 1
ATOM 727 N N . LYS A 1 98 ? -12.036 4.080 17.371 1.00 94.00 98 LYS A N 1
ATOM 728 C CA . LYS A 1 98 ? -10.992 4.998 17.826 1.00 94.00 98 LYS A CA 1
ATOM 729 C C . LYS A 1 98 ? -9.813 4.984 16.857 1.00 94.00 98 LYS A C 1
ATOM 731 O O . LYS A 1 98 ? -9.312 3.917 16.524 1.00 94.00 98 LYS A O 1
ATOM 736 N N . LEU A 1 99 ? -9.344 6.160 16.441 1.00 94.62 99 LEU A N 1
ATOM 737 C CA . LEU A 1 99 ? -8.093 6.296 15.688 1.00 94.62 99 LEU A CA 1
ATOM 738 C C . LEU A 1 99 ? -6.902 5.963 16.598 1.00 94.62 99 LEU A C 1
ATOM 740 O O . LEU A 1 99 ? -6.743 6.584 17.651 1.00 94.62 99 LEU A O 1
ATOM 744 N N . LEU A 1 100 ? -6.075 5.005 16.184 1.00 94.38 100 LEU A N 1
ATOM 745 C CA . LEU A 1 100 ? -4.845 4.622 16.881 1.00 94.38 100 LEU A CA 1
ATOM 746 C C . LEU A 1 100 ? -3.605 5.302 16.294 1.00 94.38 100 LEU A C 1
ATOM 748 O O . LEU A 1 100 ? -2.688 5.638 17.036 1.00 94.38 100 LEU A O 1
ATOM 752 N N . GLY A 1 101 ? -3.588 5.534 14.981 1.00 94.94 101 GLY A N 1
ATOM 753 C CA . GLY A 1 101 ? -2.455 6.154 14.302 1.00 94.94 101 GLY A CA 1
ATOM 754 C C . GLY A 1 101 ? -2.502 5.977 12.790 1.00 94.94 101 GLY A C 1
ATOM 755 O O . GLY A 1 101 ? -3.538 5.621 12.226 1.00 94.94 101 GLY A O 1
ATOM 756 N N . GLU A 1 102 ? -1.363 6.219 12.150 1.00 96.06 102 GLU A N 1
ATOM 757 C CA . GLU A 1 102 ? -1.157 6.056 10.712 1.00 96.06 102 GLU A CA 1
ATOM 758 C C . GLU A 1 102 ? -0.033 5.048 10.470 1.00 96.06 102 GLU A C 1
ATOM 760 O O . GLU A 1 102 ? 0.942 5.004 11.220 1.00 96.06 102 GLU A O 1
ATOM 765 N N . VAL A 1 103 ? -0.169 4.244 9.420 1.00 97.25 103 VAL A N 1
ATOM 766 C CA . VAL A 1 103 ? 0.827 3.251 9.003 1.00 97.25 103 VAL A CA 1
ATOM 767 C C . VAL A 1 103 ? 1.085 3.352 7.506 1.00 97.25 103 VAL A C 1
ATOM 769 O O . VAL A 1 103 ? 0.210 3.742 6.726 1.00 97.25 103 VAL A O 1
ATOM 772 N N . GLU A 1 104 ? 2.299 2.983 7.107 1.00 97.75 104 GLU A N 1
ATOM 773 C CA . GLU A 1 104 ? 2.712 2.846 5.712 1.00 97.75 104 GLU A CA 1
ATOM 774 C C . GLU A 1 104 ? 2.992 1.371 5.419 1.00 97.75 104 GLU A C 1
ATOM 776 O O . GLU A 1 104 ? 3.656 0.692 6.197 1.00 97.75 104 GLU A O 1
ATOM 781 N N . GLY A 1 105 ? 2.502 0.888 4.284 1.00 97.94 105 GLY A N 1
ATOM 782 C CA . GLY A 1 105 ? 2.918 -0.369 3.679 1.00 97.94 105 GLY A CA 1
ATOM 783 C C . GLY A 1 105 ? 3.625 -0.088 2.365 1.00 97.94 105 GLY A C 1
ATOM 784 O O . GLY A 1 105 ? 3.189 0.764 1.586 1.00 97.94 105 GLY A O 1
ATOM 785 N N . LYS A 1 106 ? 4.721 -0.792 2.106 1.00 98.00 106 LYS A N 1
ATOM 786 C CA . LYS A 1 106 ? 5.533 -0.609 0.903 1.00 98.00 106 LYS A CA 1
ATOM 787 C C . LYS A 1 106 ? 5.956 -1.947 0.329 1.00 98.00 106 LYS A C 1
ATOM 789 O O . LYS A 1 106 ? 6.408 -2.813 1.067 1.00 98.00 106 LYS A O 1
ATOM 794 N N . ASP A 1 107 ? 5.966 -2.072 -0.992 1.00 98.00 107 ASP A N 1
ATOM 795 C CA . ASP A 1 107 ? 6.679 -3.159 -1.667 1.00 98.00 107 ASP A CA 1
ATOM 796 C C . ASP A 1 107 ? 7.547 -2.652 -2.829 1.00 98.00 107 ASP A C 1
ATOM 798 O O . ASP A 1 107 ? 7.355 -1.543 -3.338 1.00 98.00 107 ASP A O 1
ATOM 802 N N . SER A 1 108 ? 8.566 -3.435 -3.189 1.00 96.88 108 SER A N 1
ATOM 803 C CA . SER A 1 108 ? 9.570 -3.125 -4.204 1.00 96.88 108 SER A CA 1
ATOM 804 C C . SER A 1 108 ? 9.875 -4.333 -5.088 1.00 96.88 108 SER A C 1
ATOM 806 O O . SER A 1 108 ? 10.108 -5.453 -4.614 1.00 96.88 108 SER A O 1
ATOM 808 N N . SER A 1 109 ? 9.941 -4.075 -6.389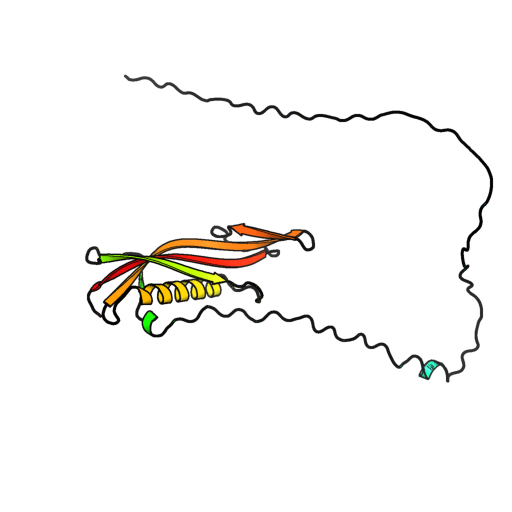 1.00 95.44 109 SER A N 1
ATOM 809 C CA . SER A 1 109 ? 10.343 -5.026 -7.425 1.00 95.44 109 SER A CA 1
ATOM 810 C C . SER A 1 109 ? 11.808 -4.884 -7.846 1.00 95.44 109 SER A C 1
ATOM 812 O O . SER A 1 109 ? 12.230 -5.513 -8.819 1.00 95.44 109 SER A O 1
ATOM 814 N N . ASP A 1 110 ? 12.587 -4.054 -7.149 1.00 90.81 110 ASP A N 1
ATOM 815 C CA . ASP A 1 110 ? 13.980 -3.816 -7.516 1.00 90.81 110 ASP A CA 1
ATOM 816 C C . ASP A 1 110 ? 14.787 -5.127 -7.573 1.00 90.81 110 ASP A C 1
ATOM 818 O O . ASP A 1 110 ? 14.619 -6.032 -6.751 1.00 90.81 110 ASP A O 1
ATOM 822 N N . GLY A 1 111 ? 15.622 -5.253 -8.606 1.00 88.94 111 GLY A N 1
ATOM 823 C CA . GLY A 1 111 ? 16.389 -6.466 -8.895 1.00 88.94 111 GLY A CA 1
ATOM 824 C C . GLY A 1 111 ? 15.566 -7.708 -9.272 1.00 88.94 111 GLY A C 1
ATOM 825 O O . GLY A 1 111 ? 16.149 -8.784 -9.397 1.00 88.94 111 GLY A O 1
ATOM 826 N N . LYS A 1 112 ? 14.245 -7.599 -9.467 1.00 92.94 112 LYS A N 1
ATOM 827 C CA . LYS A 1 112 ? 13.349 -8.713 -9.823 1.00 92.94 112 LYS A CA 1
ATOM 828 C C . LYS A 1 112 ? 12.723 -8.507 -11.204 1.00 92.94 112 LYS A C 1
ATOM 830 O O . LYS A 1 112 ? 12.795 -7.430 -11.802 1.00 92.94 112 LYS A O 1
ATOM 835 N N . VAL A 1 113 ? 12.102 -9.563 -11.725 1.00 91.44 113 VAL A N 1
ATOM 836 C CA . VAL A 1 113 ? 11.205 -9.458 -12.885 1.00 91.44 113 VAL A CA 1
ATOM 837 C C . VAL A 1 113 ? 10.071 -8.469 -12.554 1.00 91.44 113 VAL A C 1
ATOM 839 O O . VAL A 1 113 ? 9.529 -8.544 -11.451 1.00 91.44 113 VAL A O 1
ATOM 842 N N . PRO A 1 114 ? 9.702 -7.548 -13.468 1.00 90.75 114 PRO A N 1
ATOM 843 C CA . PRO A 1 114 ? 8.617 -6.595 -13.240 1.00 90.75 114 PRO A CA 1
ATOM 844 C C . PRO A 1 114 ? 7.296 -7.271 -12.831 1.00 90.75 114 PRO A C 1
ATOM 846 O O . PRO A 1 114 ? 6.855 -8.175 -13.543 1.00 90.75 114 PRO A O 1
ATOM 849 N N . PRO A 1 115 ? 6.653 -6.838 -11.732 1.00 93.94 115 PRO A N 1
ATOM 850 C CA . PRO A 1 115 ? 5.368 -7.373 -11.300 1.00 93.94 115 PRO A CA 1
ATOM 851 C C . PRO A 1 115 ? 4.203 -6.776 -12.087 1.00 93.94 115 PRO A C 1
ATOM 853 O O . PRO A 1 115 ? 4.337 -5.732 -12.736 1.00 93.94 115 PRO A O 1
ATOM 856 N N . SER A 1 116 ? 3.035 -7.408 -11.965 1.00 93.38 116 SER A N 1
ATOM 857 C CA . SER A 1 116 ? 1.771 -6.740 -12.269 1.00 93.38 116 SER A CA 1
ATOM 858 C C . SER A 1 116 ? 1.462 -5.652 -11.229 1.00 93.38 116 SER A C 1
ATOM 860 O O . SER A 1 116 ? 2.079 -5.588 -10.160 1.00 93.38 116 SER A O 1
ATOM 862 N N . PHE A 1 117 ? 0.508 -4.774 -11.543 1.00 94.19 117 PHE A N 1
ATOM 863 C CA . PHE A 1 117 ? 0.028 -3.776 -10.585 1.00 94.19 117 PHE A CA 1
ATOM 864 C C . PHE A 1 117 ? -0.623 -4.449 -9.372 1.00 94.19 117 PHE A C 1
ATOM 866 O O . PHE A 1 117 ? -0.430 -4.023 -8.235 1.00 94.19 117 PHE A O 1
ATOM 873 N N . GLU A 1 118 ? -1.369 -5.520 -9.618 1.00 94.75 118 GLU A N 1
ATOM 874 C CA . GLU A 1 118 ? -2.095 -6.281 -8.614 1.00 94.75 118 GLU A CA 1
ATOM 875 C C . GLU A 1 118 ? -1.133 -6.938 -7.623 1.00 94.75 118 GLU A C 1
ATOM 877 O O . GLU A 1 118 ? -1.310 -6.767 -6.418 1.00 94.75 118 GLU A O 1
ATOM 882 N N . ASP A 1 119 ? -0.073 -7.589 -8.114 1.00 96.44 119 ASP A N 1
ATOM 883 C CA . ASP A 1 119 ? 0.895 -8.293 -7.264 1.00 96.44 119 ASP A CA 1
ATOM 884 C C . ASP A 1 119 ? 1.637 -7.322 -6.332 1.00 96.44 119 ASP A C 1
ATOM 886 O O . ASP A 1 119 ? 1.779 -7.574 -5.134 1.00 96.44 119 ASP A O 1
ATOM 890 N N . ILE A 1 120 ? 2.096 -6.179 -6.861 1.00 96.94 120 ILE A N 1
ATOM 891 C CA . ILE A 1 120 ? 2.841 -5.204 -6.052 1.00 96.94 120 ILE A CA 1
ATOM 892 C C . ILE A 1 120 ? 1.951 -4.445 -5.072 1.00 96.94 120 ILE A C 1
ATOM 894 O O . ILE A 1 120 ? 2.372 -4.128 -3.955 1.00 96.94 120 ILE A O 1
ATOM 898 N N . ARG A 1 121 ? 0.694 -4.201 -5.451 1.00 96.69 121 ARG A N 1
ATOM 899 C CA . ARG A 1 121 ? -0.309 -3.633 -4.553 1.00 96.69 121 ARG A CA 1
ATOM 900 C C . ARG A 1 121 ? -0.687 -4.614 -3.449 1.00 96.69 121 ARG A C 1
ATOM 902 O O . ARG A 1 121 ? -0.850 -4.186 -2.306 1.00 96.69 121 ARG A O 1
ATOM 909 N N . GLU A 1 122 ? -0.803 -5.905 -3.754 1.00 97.31 122 GLU A N 1
ATOM 910 C CA . GLU A 1 122 ? -1.032 -6.952 -2.756 1.00 97.31 122 GLU A CA 1
ATOM 911 C C . GLU A 1 122 ? 0.115 -6.990 -1.746 1.00 97.31 122 GLU A C 1
ATOM 913 O O . GLU A 1 122 ? -0.130 -6.907 -0.543 1.00 97.31 122 GLU A O 1
ATOM 918 N N . GLY A 1 123 ? 1.363 -7.014 -2.217 1.00 97.75 123 GLY A N 1
ATOM 919 C CA . GLY A 1 123 ? 2.537 -7.005 -1.349 1.00 97.75 123 GLY A CA 1
ATOM 920 C C . GLY A 1 123 ? 2.592 -5.777 -0.437 1.00 97.75 123 GLY A C 1
ATOM 921 O O . GLY A 1 123 ? 2.793 -5.905 0.772 1.00 97.75 123 GLY A O 1
ATOM 922 N N . ALA A 1 124 ? 2.313 -4.585 -0.974 1.00 98.19 124 ALA A N 1
ATOM 923 C CA . ALA A 1 124 ? 2.244 -3.362 -0.174 1.00 98.19 124 ALA A CA 1
ATOM 924 C C . ALA A 1 124 ? 1.066 -3.373 0.819 1.00 98.19 124 ALA A C 1
ATOM 926 O O . ALA A 1 124 ? 1.192 -2.864 1.931 1.00 98.19 124 ALA A O 1
ATOM 927 N N . THR A 1 125 ? -0.066 -3.979 0.452 1.00 97.81 125 THR A N 1
ATOM 928 C CA . THR A 1 125 ? -1.228 -4.144 1.341 1.00 97.81 125 THR A CA 1
ATOM 929 C C . THR A 1 125 ? -0.941 -5.140 2.464 1.00 97.81 125 THR A C 1
ATOM 931 O O . THR A 1 125 ? -1.376 -4.929 3.596 1.00 97.81 125 THR A O 1
ATOM 934 N N . ASN A 1 126 ? -0.199 -6.211 2.186 1.00 97.94 126 ASN A N 1
ATOM 935 C CA . ASN A 1 126 ? 0.230 -7.169 3.200 1.00 97.94 126 ASN A CA 1
ATOM 936 C C . ASN A 1 126 ? 1.193 -6.510 4.190 1.00 97.94 126 ASN A C 1
ATOM 938 O O . ASN A 1 126 ? 0.983 -6.608 5.394 1.00 97.94 126 ASN A O 1
ATOM 942 N N . ASP A 1 127 ? 2.175 -5.756 3.693 1.00 98.12 127 ASP A N 1
ATOM 943 C CA . ASP A 1 127 ? 3.100 -4.970 4.519 1.00 98.12 127 ASP A CA 1
ATOM 944 C C . ASP A 1 127 ? 2.361 -3.957 5.407 1.00 98.12 127 ASP A C 1
ATOM 946 O O . ASP A 1 127 ? 2.626 -3.860 6.601 1.00 98.12 127 ASP A O 1
ATOM 950 N N . LEU A 1 128 ? 1.360 -3.267 4.847 1.00 97.88 128 LEU A N 1
ATOM 951 C CA . LEU A 1 128 ? 0.498 -2.341 5.585 1.00 97.88 128 LEU A CA 1
ATOM 952 C C . LEU A 1 128 ? -0.209 -3.032 6.760 1.00 97.88 128 LEU A C 1
ATOM 954 O O . LEU A 1 128 ? -0.278 -2.480 7.856 1.00 97.88 128 LEU A O 1
ATOM 958 N N . ARG A 1 129 ? -0.756 -4.234 6.535 1.00 96.88 129 ARG A N 1
ATOM 959 C CA . ARG A 1 129 ? -1.428 -5.017 7.582 1.00 96.88 129 ARG A CA 1
ATOM 960 C C . ARG A 1 129 ? -0.438 -5.532 8.622 1.00 96.88 129 ARG A C 1
ATOM 962 O O . ARG A 1 129 ? -0.765 -5.499 9.801 1.00 96.88 129 ARG A O 1
ATOM 969 N N . ASN A 1 130 ? 0.757 -5.946 8.206 1.00 96.81 130 ASN A N 1
ATOM 970 C CA . ASN A 1 130 ? 1.815 -6.380 9.118 1.00 96.81 130 ASN A CA 1
ATOM 971 C C . ASN A 1 130 ? 2.223 -5.241 10.067 1.00 96.81 130 ASN A C 1
ATOM 973 O O . ASN A 1 130 ? 2.193 -5.416 11.281 1.00 96.81 130 ASN A O 1
ATOM 977 N N . HIS A 1 131 ? 2.487 -4.040 9.548 1.00 96.62 131 HIS A N 1
ATOM 978 C CA . HIS A 1 131 ? 2.787 -2.890 10.408 1.00 96.62 131 HIS A CA 1
ATOM 979 C C . HIS A 1 131 ? 1.587 -2.475 11.270 1.00 96.62 131 HIS A C 1
ATOM 981 O O . HIS A 1 131 ? 1.752 -2.065 12.414 1.00 96.62 131 HIS A O 1
ATOM 987 N N . ALA A 1 132 ? 0.357 -2.610 10.765 1.00 95.50 132 ALA A N 1
ATOM 988 C CA . ALA A 1 132 ? -0.829 -2.346 11.572 1.00 95.50 132 ALA A CA 1
ATOM 989 C C . ALA A 1 132 ? -0.975 -3.313 12.758 1.00 95.50 132 ALA A C 1
ATOM 991 O O . ALA A 1 132 ? -1.440 -2.884 13.813 1.00 95.50 132 ALA A O 1
ATOM 992 N N . SER A 1 133 ? -0.583 -4.586 12.615 1.00 93.69 133 SER A N 1
ATOM 993 C CA . SER A 1 133 ? -0.612 -5.540 13.733 1.00 93.69 133 SER A CA 1
ATOM 994 C C . SER A 1 133 ? 0.364 -5.194 14.856 1.00 93.69 133 SER A C 1
ATOM 996 O O . SER A 1 133 ? 0.120 -5.573 15.993 1.00 93.69 133 SER A O 1
ATOM 998 N N . GLU A 1 134 ? 1.417 -4.421 14.586 1.00 91.56 134 GLU A N 1
ATOM 999 C CA . GLU A 1 134 ? 2.369 -3.992 15.622 1.00 91.56 134 GLU A CA 1
ATOM 1000 C C . GLU A 1 134 ? 1.790 -2.920 16.562 1.00 91.56 134 GLU A C 1
ATOM 1002 O O . GLU A 1 134 ? 2.307 -2.701 17.655 1.00 91.56 134 GLU A O 1
ATOM 1007 N N . LEU A 1 135 ? 0.710 -2.242 16.158 1.00 87.69 135 LEU A N 1
ATOM 1008 C CA . LEU A 1 135 ? 0.108 -1.141 16.920 1.00 87.69 135 LEU A CA 1
ATOM 1009 C C . LEU A 1 135 ? -1.024 -1.579 17.859 1.00 87.69 135 LEU A C 1
ATOM 1011 O O . LEU A 1 135 ? -1.626 -0.732 18.524 1.00 87.69 135 LEU A O 1
ATOM 1015 N N . VAL A 1 136 ? -1.387 -2.862 17.861 1.00 82.50 136 VAL A N 1
ATOM 1016 C CA . VAL A 1 136 ? -2.684 -3.327 18.368 1.00 82.50 136 VAL A CA 1
ATOM 1017 C C . VAL A 1 136 ? -2.545 -4.586 19.212 1.00 82.50 136 VAL A C 1
ATOM 1019 O O . VAL A 1 136 ? -1.626 -5.377 19.030 1.00 82.50 136 VAL A O 1
ATOM 1022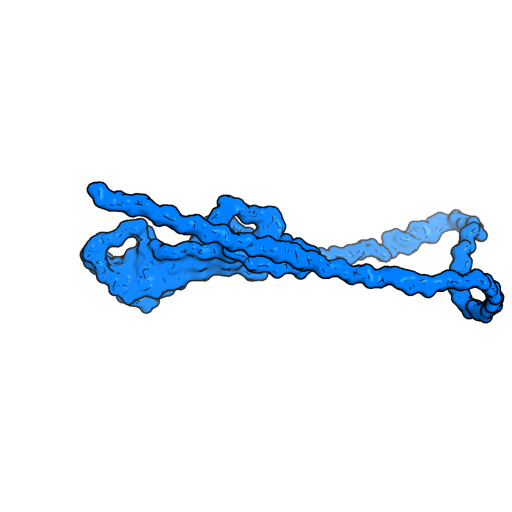 N N . ASN A 1 137 ? -3.485 -4.782 20.135 1.00 79.69 137 ASN A N 1
ATOM 1023 C CA . ASN A 1 137 ? -3.564 -6.013 20.916 1.00 79.69 137 ASN A CA 1
ATOM 1024 C C . ASN A 1 137 ? -4.212 -7.132 20.078 1.00 79.69 137 ASN A C 1
ATOM 1026 O O . ASN A 1 137 ? -5.044 -6.852 19.211 1.00 79.69 137 ASN A O 1
ATOM 1030 N N . GLU A 1 138 ? -3.884 -8.395 20.367 1.00 78.19 138 GLU A N 1
ATOM 1031 C CA . GLU A 1 138 ? -4.364 -9.568 19.607 1.00 78.19 138 GLU A CA 1
ATOM 1032 C C . GLU A 1 138 ? -5.902 -9.676 19.538 1.00 78.19 138 GLU A C 1
ATOM 1034 O O . GLU A 1 138 ? -6.457 -10.109 18.522 1.00 78.19 138 GLU A O 1
ATOM 1039 N N . ASP A 1 139 ? -6.597 -9.212 20.580 1.00 84.44 139 ASP A N 1
ATOM 1040 C CA . ASP A 1 139 ? -8.057 -9.290 20.696 1.00 84.44 139 ASP A CA 1
ATOM 1041 C C . ASP A 1 139 ? -8.798 -8.110 20.052 1.00 84.44 139 ASP A C 1
ATOM 1043 O O . ASP A 1 139 ? -10.026 -8.133 19.945 1.00 84.44 139 ASP A O 1
ATOM 1047 N N . SER A 1 140 ? -8.095 -7.064 19.609 1.00 88.44 140 SER A N 1
ATOM 1048 C CA . SER A 1 140 ? -8.732 -5.867 19.058 1.00 88.44 140 SER A CA 1
ATOM 1049 C C . SER A 1 140 ? -9.207 -6.095 17.615 1.00 88.44 140 SER A C 1
ATOM 1051 O O . SER A 1 140 ? -8.516 -6.648 16.754 1.00 88.44 140 SER A O 1
ATOM 1053 N N . ARG A 1 141 ? -10.414 -5.618 17.301 1.00 91.38 141 ARG A N 1
ATOM 1054 C CA . ARG A 1 141 ? -10.955 -5.564 15.941 1.00 91.38 141 ARG A CA 1
ATOM 1055 C C . ARG A 1 141 ? -10.414 -4.329 15.232 1.00 91.38 141 ARG A C 1
ATOM 1057 O O . ARG A 1 141 ? -10.867 -3.214 15.490 1.00 91.38 141 ARG A O 1
ATOM 1064 N N . ILE A 1 142 ? -9.486 -4.544 14.305 1.00 93.88 142 ILE A N 1
ATOM 1065 C CA . ILE A 1 142 ? -8.768 -3.463 13.625 1.00 93.88 142 ILE A CA 1
ATOM 1066 C C . ILE A 1 142 ? -9.268 -3.257 12.202 1.00 93.88 142 ILE A C 1
ATOM 1068 O O . ILE A 1 142 ? -9.384 -4.208 11.422 1.00 93.88 142 ILE A O 1
ATOM 1072 N N . LEU A 1 143 ? -9.536 -1.995 11.867 1.00 95.31 143 LEU A N 1
ATOM 1073 C CA . LEU A 1 143 ? -9.869 -1.550 10.520 1.00 95.31 143 LEU A CA 1
ATOM 1074 C C . LEU A 1 143 ? -8.834 -0.550 10.010 1.00 95.31 143 LEU A C 1
ATOM 1076 O O . LEU A 1 143 ? -8.435 0.371 10.720 1.00 95.31 143 LEU A O 1
ATOM 1080 N N . LEU A 1 144 ? -8.456 -0.701 8.746 1.00 96.69 144 LEU A N 1
ATOM 1081 C CA . LEU A 1 144 ? -7.588 0.222 8.027 1.00 96.69 144 LEU A CA 1
ATOM 1082 C C . LEU A 1 144 ? -8.405 1.022 7.025 1.00 96.69 144 LEU A C 1
ATOM 1084 O O . LEU A 1 144 ? -9.110 0.443 6.197 1.00 96.69 144 LEU A O 1
ATOM 1088 N N . LYS A 1 145 ? -8.266 2.347 7.055 1.00 97.00 145 LYS A N 1
ATOM 1089 C CA . LYS A 1 145 ? -8.786 3.226 6.005 1.00 97.00 145 LYS A CA 1
ATOM 1090 C C . LYS A 1 145 ? -7.629 3.752 5.179 1.00 97.00 145 LYS A C 1
ATOM 1092 O O . LYS A 1 145 ? -6.826 4.525 5.697 1.00 97.00 145 LYS A O 1
ATOM 1097 N N . LEU A 1 146 ? -7.572 3.375 3.904 1.00 97.06 146 LEU A N 1
ATOM 1098 C CA . LEU A 1 146 ? -6.557 3.900 2.994 1.00 97.06 146 LEU A CA 1
ATOM 1099 C C . LEU A 1 146 ? -6.722 5.417 2.845 1.00 97.06 146 LEU A C 1
ATOM 1101 O O . LEU A 1 146 ? -7.833 5.916 2.653 1.00 97.06 146 LEU A O 1
ATOM 1105 N N . THR A 1 147 ? -5.614 6.141 2.947 1.00 96.62 147 THR A N 1
ATOM 1106 C CA . THR A 1 147 ? -5.561 7.602 2.813 1.00 96.62 147 THR A CA 1
ATOM 1107 C C . THR A 1 147 ? -4.842 8.026 1.545 1.00 96.62 147 THR A C 1
ATOM 1109 O O . THR A 1 147 ? -5.233 9.015 0.926 1.00 96.62 147 THR A O 1
ATOM 1112 N N . LYS A 1 148 ? -3.815 7.277 1.134 1.00 96.44 148 LYS A N 1
ATOM 1113 C CA . LYS A 1 148 ? -3.026 7.573 -0.060 1.00 96.44 148 LYS A CA 1
ATOM 1114 C C . LYS A 1 148 ? -2.414 6.304 -0.635 1.00 96.44 148 LYS A C 1
ATOM 1116 O O . LYS A 1 148 ? -1.886 5.482 0.103 1.00 96.44 148 LYS A O 1
ATOM 1121 N N . GLU A 1 149 ? -2.423 6.201 -1.955 1.00 97.00 149 GLU A N 1
ATOM 1122 C CA . GLU A 1 149 ? -1.629 5.231 -2.706 1.00 97.00 149 GLU A CA 1
ATOM 1123 C C . GLU A 1 149 ? -0.636 6.010 -3.575 1.00 97.00 149 GLU A C 1
ATOM 1125 O O . GLU A 1 149 ? -0.951 7.101 -4.057 1.00 97.00 149 GLU A O 1
ATOM 1130 N N . ALA A 1 150 ? 0.580 5.494 -3.717 1.00 97.25 150 ALA A N 1
ATOM 1131 C CA . ALA A 1 150 ? 1.627 6.081 -4.540 1.00 97.25 150 ALA A CA 1
ATOM 1132 C C . ALA A 1 150 ? 2.435 4.978 -5.226 1.00 97.25 150 ALA A C 1
ATOM 1134 O O . ALA A 1 150 ? 2.842 4.003 -4.594 1.00 97.25 150 ALA A O 1
ATOM 1135 N N . MET A 1 151 ? 2.693 5.150 -6.517 1.00 96.69 151 MET A N 1
ATOM 1136 C CA . MET A 1 151 ? 3.422 4.200 -7.343 1.00 96.69 151 MET A CA 1
ATOM 1137 C C . MET A 1 151 ? 4.575 4.902 -8.054 1.00 96.69 151 MET A C 1
ATOM 1139 O O . MET A 1 151 ? 4.377 5.904 -8.743 1.00 96.69 151 MET A O 1
ATOM 1143 N N . THR A 1 152 ? 5.773 4.340 -7.924 1.00 97.00 152 THR A N 1
ATOM 1144 C CA . THR A 1 152 ? 6.970 4.805 -8.631 1.00 97.00 152 THR A CA 1
ATOM 1145 C C . THR A 1 152 ? 7.366 3.782 -9.680 1.00 97.00 152 THR A C 1
ATOM 1147 O O . THR A 1 152 ? 7.471 2.588 -9.387 1.00 97.00 152 THR A O 1
ATOM 1150 N N . CYS A 1 153 ? 7.637 4.255 -10.890 1.00 96.00 153 CYS A N 1
ATOM 1151 C CA . CYS A 1 153 ? 8.079 3.447 -12.015 1.00 96.00 153 CYS A CA 1
ATOM 1152 C C . CYS A 1 153 ? 9.485 3.846 -12.444 1.00 96.00 153 CYS A C 1
ATOM 1154 O O . CYS A 1 153 ? 9.833 5.023 -12.432 1.00 96.00 153 CYS A O 1
ATOM 1156 N N . GLU A 1 154 ? 10.266 2.866 -12.885 1.00 95.12 154 GLU A N 1
ATOM 1157 C CA . GLU A 1 154 ? 11.548 3.089 -13.544 1.00 95.12 154 GLU A CA 1
ATOM 1158 C C . GLU A 1 154 ? 11.327 3.112 -15.062 1.00 95.12 154 GLU A C 1
ATOM 1160 O O . GLU A 1 154 ? 10.781 2.162 -15.628 1.00 95.12 154 GLU A O 1
ATOM 1165 N N . MET A 1 155 ? 11.750 4.189 -15.723 1.00 94.25 155 MET A N 1
ATOM 1166 C CA . MET A 1 155 ? 11.593 4.414 -17.160 1.00 94.25 155 MET A CA 1
ATOM 1167 C C . MET A 1 155 ? 12.951 4.486 -17.848 1.00 94.25 155 MET A C 1
ATOM 1169 O O . MET A 1 155 ? 13.813 5.266 -17.449 1.00 94.25 155 MET A O 1
ATOM 1173 N N . ARG A 1 156 ? 13.131 3.755 -18.950 1.00 92.81 156 ARG A N 1
ATOM 1174 C CA . ARG A 1 156 ? 14.312 3.900 -19.809 1.00 92.81 156 ARG A CA 1
ATOM 1175 C C . ARG A 1 156 ? 14.172 5.141 -20.688 1.00 92.81 156 ARG A C 1
ATOM 1177 O O . ARG A 1 156 ? 13.277 5.199 -21.533 1.00 92.81 156 ARG A O 1
ATOM 1184 N N . VAL A 1 157 ? 15.070 6.109 -20.516 1.00 91.88 157 VAL A N 1
ATOM 1185 C CA . VAL A 1 157 ? 15.032 7.407 -21.223 1.00 91.88 157 VAL A CA 1
ATOM 1186 C C . VAL A 1 157 ? 16.020 7.455 -22.387 1.00 91.88 157 VAL A C 1
ATOM 1188 O O . VAL A 1 157 ? 15.759 8.077 -23.410 1.00 91.88 157 VAL A O 1
ATOM 1191 N N . SER A 1 158 ? 17.151 6.764 -22.257 1.00 88.81 158 SER A N 1
ATOM 1192 C CA . SER A 1 158 ? 18.123 6.546 -23.335 1.00 88.81 158 SER A CA 1
ATOM 1193 C C . SER A 1 158 ? 18.904 5.261 -23.065 1.00 88.81 158 SER A C 1
ATOM 1195 O O . SER A 1 158 ? 18.666 4.584 -22.060 1.00 88.81 158 SER A O 1
ATOM 1197 N N . ASP A 1 159 ? 19.809 4.879 -23.962 1.00 85.38 159 ASP A N 1
ATOM 1198 C CA . ASP A 1 159 ? 20.603 3.667 -23.781 1.00 85.38 159 ASP A CA 1
ATOM 1199 C C . ASP A 1 159 ? 21.414 3.711 -22.483 1.00 85.38 159 ASP A C 1
ATOM 1201 O O . ASP A 1 159 ? 22.299 4.544 -22.297 1.00 85.38 159 ASP A O 1
ATOM 1205 N N . GLY A 1 160 ? 21.057 2.812 -21.561 1.00 81.69 160 GLY A N 1
ATOM 1206 C CA . GLY A 1 160 ? 21.683 2.691 -20.247 1.00 81.69 160 GLY A CA 1
ATOM 1207 C C . GLY A 1 160 ? 21.262 3.740 -19.214 1.00 81.69 160 GLY A C 1
ATOM 1208 O O . GLY A 1 160 ? 21.803 3.713 -18.112 1.00 81.69 160 GLY A O 1
ATOM 1209 N N . LYS A 1 161 ? 20.314 4.639 -19.519 1.00 90.50 161 LYS A N 1
ATOM 1210 C CA . LYS A 1 161 ? 19.803 5.622 -18.549 1.00 90.50 161 LYS A CA 1
ATOM 1211 C C . LYS A 1 161 ? 18.362 5.333 -18.160 1.00 90.50 161 LYS A C 1
ATOM 1213 O O . LYS A 1 161 ? 17.480 5.265 -19.023 1.00 90.50 161 LYS A O 1
ATOM 1218 N N . TYR A 1 162 ? 18.148 5.249 -16.854 1.00 92.38 162 TYR A N 1
ATOM 1219 C CA . TYR A 1 162 ? 16.853 5.034 -16.231 1.00 92.38 162 TYR A CA 1
ATOM 1220 C C . TYR A 1 162 ? 16.500 6.227 -15.344 1.00 92.38 162 TYR A C 1
ATOM 1222 O O . TYR A 1 162 ? 17.373 6.803 -14.697 1.00 92.38 162 TYR A O 1
ATOM 1230 N N . GLU A 1 163 ? 15.229 6.611 -15.350 1.00 94.56 163 GLU A N 1
ATOM 1231 C CA . GLU A 1 163 ? 14.675 7.653 -14.488 1.00 94.56 163 GLU A CA 1
ATOM 1232 C C . GLU A 1 163 ? 13.485 7.100 -13.714 1.00 94.56 163 GLU A C 1
ATOM 1234 O O . GLU A 1 163 ? 12.613 6.444 -14.287 1.00 94.56 163 GLU A O 1
ATOM 1239 N N . GLU A 1 164 ? 13.419 7.421 -12.426 1.00 95.38 164 GLU A N 1
ATOM 1240 C CA . GLU A 1 164 ? 12.237 7.165 -11.613 1.00 95.38 164 GLU A CA 1
ATOM 1241 C C . GLU A 1 164 ? 11.184 8.253 -11.840 1.00 95.38 164 GLU A C 1
ATOM 1243 O O . GLU A 1 164 ? 11.488 9.449 -11.842 1.00 95.38 164 GLU A O 1
ATOM 1248 N N . LYS A 1 165 ? 9.930 7.843 -12.033 1.00 95.69 165 LYS A N 1
ATOM 1249 C CA . LYS A 1 165 ? 8.786 8.743 -12.203 1.00 95.69 165 LYS A CA 1
ATOM 1250 C C . LYS A 1 165 ? 7.611 8.289 -11.355 1.00 95.69 165 LYS A C 1
ATOM 1252 O O . LYS A 1 165 ? 7.390 7.093 -11.178 1.00 95.69 165 LYS A O 1
ATOM 1257 N N . ASP A 1 166 ? 6.838 9.260 -10.881 1.00 96.12 166 ASP A N 1
ATOM 1258 C CA . ASP A 1 166 ? 5.522 8.997 -10.306 1.00 96.12 166 ASP A CA 1
ATOM 1259 C C . ASP A 1 166 ? 4.579 8.534 -11.423 1.00 96.12 166 ASP A C 1
ATOM 1261 O O . ASP A 1 166 ? 4.333 9.252 -12.398 1.00 96.12 166 ASP A O 1
ATOM 1265 N N . CYS A 1 167 ? 4.091 7.309 -11.284 1.00 95.19 167 CYS A N 1
ATOM 1266 C CA . CYS A 1 167 ? 3.168 6.668 -12.207 1.00 95.19 167 CYS A CA 1
ATOM 1267 C C . CYS A 1 167 ? 1.837 6.311 -11.535 1.00 95.19 167 C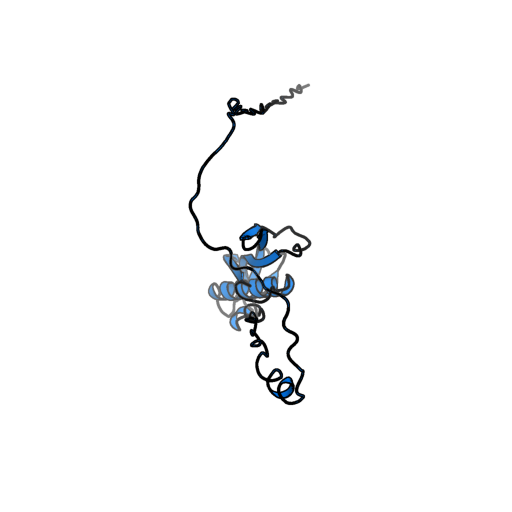YS A C 1
ATOM 1269 O O . CYS A 1 167 ? 1.058 5.547 -12.096 1.00 95.19 167 CYS A O 1
ATOM 1271 N N . THR A 1 168 ? 1.537 6.883 -10.363 1.00 94.75 168 THR A N 1
ATOM 1272 C CA . THR A 1 168 ? 0.322 6.600 -9.574 1.00 94.75 168 THR A CA 1
ATOM 1273 C C . THR A 1 168 ? -0.966 6.767 -10.380 1.00 94.75 168 THR A C 1
ATOM 1275 O O . THR A 1 168 ? -1.892 5.978 -10.237 1.00 94.75 168 THR A O 1
ATOM 1278 N N . ALA A 1 169 ? -1.023 7.785 -11.241 1.00 93.50 169 ALA A N 1
ATOM 1279 C CA . ALA A 1 169 ? -2.204 8.109 -12.041 1.00 93.50 169 ALA A CA 1
ATOM 1280 C C . ALA A 1 169 ? -2.187 7.496 -13.455 1.00 93.50 169 ALA A C 1
ATOM 1282 O O . ALA A 1 169 ? -2.996 7.880 -14.298 1.00 93.50 169 ALA A O 1
ATOM 1283 N N . TRP A 1 170 ? -1.236 6.610 -13.769 1.00 92.75 170 TRP A N 1
ATOM 1284 C CA . TRP A 1 170 ? -1.119 6.041 -15.111 1.00 92.75 170 TRP A CA 1
ATOM 1285 C C . TRP A 1 170 ? -2.043 4.834 -15.264 1.00 92.75 170 TRP A C 1
ATOM 1287 O O . TRP A 1 170 ? -1.971 3.892 -14.484 1.00 92.75 170 TRP A O 1
ATOM 1297 N N . GLU A 1 171 ? -2.856 4.819 -16.321 1.00 88.81 171 GLU A N 1
ATOM 1298 C CA . GLU A 1 171 ? -3.702 3.660 -16.650 1.00 88.81 171 GLU A CA 1
ATOM 1299 C C . GLU A 1 171 ? -2.875 2.442 -17.086 1.00 88.81 171 GLU A C 1
ATOM 1301 O O . GLU A 1 171 ? -3.275 1.296 -16.892 1.00 88.81 171 GLU A O 1
ATOM 1306 N N . LYS A 1 172 ? -1.713 2.686 -17.704 1.00 89.44 172 LYS A N 1
ATOM 1307 C CA . LYS A 1 172 ? -0.816 1.644 -18.197 1.00 89.44 172 LYS A CA 1
ATOM 1308 C C . LYS A 1 172 ? 0.633 2.103 -18.145 1.00 89.44 172 LYS A C 1
ATOM 1310 O O . LYS A 1 172 ? 0.959 3.207 -18.579 1.00 89.44 172 LYS A O 1
ATOM 1315 N N . ILE A 1 173 ? 1.516 1.214 -17.693 1.00 91.06 173 ILE A N 1
ATOM 1316 C CA . ILE A 1 173 ? 2.957 1.460 -17.734 1.00 91.06 173 ILE A CA 1
ATOM 1317 C C . ILE A 1 173 ? 3.450 1.351 -19.189 1.00 91.06 173 ILE A C 1
ATOM 1319 O O . ILE A 1 173 ? 3.162 0.351 -19.862 1.00 91.06 173 ILE A O 1
ATOM 1323 N N . PRO A 1 174 ? 4.165 2.363 -19.717 1.00 91.31 174 PRO A N 1
ATOM 1324 C CA . PRO A 1 174 ? 4.722 2.299 -21.061 1.00 91.31 174 PRO A CA 1
ATOM 1325 C C . PRO A 1 174 ? 5.700 1.127 -21.207 1.00 91.31 174 PRO A C 1
ATOM 1327 O O . PRO A 1 174 ? 6.328 0.698 -20.246 1.00 91.31 174 PRO A O 1
ATOM 1330 N N . GLN A 1 175 ? 5.871 0.624 -22.432 1.00 90.06 175 GLN A N 1
ATOM 1331 C CA . GLN A 1 175 ? 6.686 -0.574 -22.701 1.00 90.06 175 GLN A CA 1
ATOM 1332 C C . GLN A 1 175 ? 8.167 -0.426 -22.318 1.00 90.06 175 GLN A C 1
ATOM 1334 O O . GLN A 1 175 ? 8.843 -1.416 -22.064 1.00 90.06 175 GLN A O 1
ATOM 1339 N N . ASN A 1 176 ? 8.683 0.803 -22.278 1.00 91.69 176 ASN A N 1
ATOM 1340 C CA . ASN A 1 176 ? 10.044 1.112 -21.839 1.00 91.69 176 ASN A CA 1
ATOM 1341 C C . ASN A 1 176 ? 10.149 1.338 -20.320 1.00 91.69 176 ASN A C 1
ATOM 1343 O O . ASN A 1 176 ? 11.133 1.927 -19.869 1.00 91.69 176 ASN A O 1
ATOM 1347 N N . GLY A 1 177 ? 9.144 0.927 -19.546 1.00 91.81 177 GLY A N 1
ATOM 1348 C CA . GLY A 1 177 ? 9.089 1.111 -18.105 1.00 91.81 177 GLY A CA 1
ATOM 1349 C C . GLY A 1 177 ? 8.641 -0.127 -17.346 1.00 91.81 177 GLY A C 1
ATOM 1350 O O . GLY A 1 177 ? 8.082 -1.066 -17.911 1.00 91.81 177 GLY A O 1
ATOM 1351 N N . LYS A 1 178 ? 8.873 -0.103 -16.037 1.00 94.00 178 LYS A N 1
ATOM 1352 C CA . LYS A 1 178 ? 8.384 -1.105 -15.085 1.00 94.00 178 LYS A CA 1
ATOM 1353 C C . LYS A 1 178 ? 7.991 -0.440 -13.772 1.00 94.00 178 LYS A C 1
ATOM 1355 O O . LYS A 1 178 ? 8.554 0.592 -13.406 1.00 94.00 178 LYS A O 1
ATOM 1360 N N . ILE A 1 179 ? 7.057 -1.052 -13.051 1.00 95.81 179 ILE A N 1
ATOM 1361 C CA . ILE A 1 179 ? 6.737 -0.634 -11.684 1.00 95.81 179 ILE A CA 1
ATOM 1362 C C . ILE A 1 179 ? 7.933 -0.980 -10.804 1.00 95.81 179 ILE A C 1
ATOM 1364 O O . ILE A 1 179 ? 8.388 -2.123 -10.847 1.00 95.81 179 ILE A O 1
ATOM 1368 N N . LEU A 1 180 ? 8.436 -0.009 -10.041 1.00 95.56 180 LEU A N 1
ATOM 1369 C CA . LEU A 1 180 ? 9.587 -0.167 -9.151 1.00 95.56 180 LEU A CA 1
ATOM 1370 C C . LEU A 1 180 ? 9.147 -0.302 -7.692 1.00 95.56 180 LEU A C 1
ATOM 1372 O O . LEU A 1 180 ? 9.561 -1.231 -7.005 1.00 95.56 180 LEU A O 1
ATOM 1376 N N . THR A 1 181 ? 8.291 0.606 -7.214 1.00 97.00 181 THR A N 1
ATOM 1377 C CA . THR A 1 181 ? 7.770 0.557 -5.841 1.00 97.00 181 THR A CA 1
ATOM 1378 C C . THR A 1 181 ? 6.300 0.942 -5.774 1.00 97.00 181 THR A C 1
ATOM 1380 O O . THR A 1 181 ? 5.823 1.754 -6.568 1.00 97.00 181 THR A O 1
ATOM 1383 N N . TYR A 1 182 ? 5.605 0.381 -4.788 1.00 98.00 182 TYR A N 1
ATOM 1384 C CA . TYR A 1 182 ? 4.239 0.743 -4.431 1.00 98.00 182 TYR A CA 1
ATOM 1385 C C . TYR A 1 182 ? 4.179 1.072 -2.943 1.00 98.00 182 TYR A C 1
ATOM 1387 O O . TYR A 1 182 ? 4.750 0.344 -2.130 1.00 98.00 182 TYR A O 1
ATOM 1395 N N . ARG A 1 183 ? 3.520 2.173 -2.585 1.00 98.06 183 ARG A N 1
ATOM 1396 C CA . ARG A 1 183 ? 3.340 2.635 -1.207 1.00 98.06 183 ARG A CA 1
ATOM 1397 C C . ARG A 1 183 ? 1.873 2.916 -0.940 1.00 98.06 183 ARG A C 1
ATOM 1399 O O . ARG A 1 183 ? 1.205 3.569 -1.739 1.00 98.06 183 ARG A O 1
ATOM 1406 N N . ILE A 1 184 ? 1.399 2.460 0.207 1.00 98.00 184 ILE A N 1
ATOM 1407 C CA . ILE A 1 184 ? 0.038 2.662 0.687 1.00 98.00 184 ILE A CA 1
ATOM 1408 C C . ILE A 1 184 ? 0.126 3.262 2.0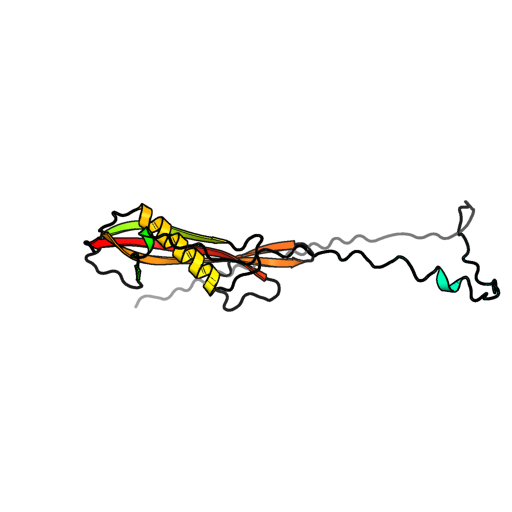81 1.00 98.00 184 ILE A C 1
ATOM 1410 O O . ILE A 1 184 ? 0.842 2.748 2.934 1.00 98.00 184 ILE A O 1
ATOM 1414 N N . HIS A 1 185 ? -0.622 4.329 2.318 1.00 97.94 185 HIS A N 1
ATOM 1415 C CA . HIS A 1 185 ? -0.805 4.920 3.635 1.00 97.94 185 HIS A CA 1
ATOM 1416 C C . HIS A 1 185 ? -2.227 4.648 4.104 1.00 97.94 185 HIS A C 1
ATOM 1418 O O . HIS A 1 185 ? -3.179 4.732 3.317 1.00 97.94 185 HIS A O 1
ATOM 1424 N N . ALA A 1 186 ? -2.380 4.331 5.385 1.00 98.00 186 ALA A N 1
ATOM 1425 C CA . ALA A 1 186 ? -3.684 4.129 5.986 1.00 98.00 186 ALA A CA 1
ATOM 1426 C C . ALA A 1 186 ? -3.733 4.599 7.433 1.00 98.00 186 ALA A C 1
ATOM 1428 O O . ALA A 1 186 ? -2.747 4.542 8.165 1.00 98.00 186 ALA A O 1
ATOM 1429 N N . ASN A 1 187 ? -4.932 4.984 7.849 1.00 97.00 187 ASN A N 1
ATOM 1430 C CA . ASN A 1 187 ? -5.249 5.239 9.244 1.00 97.00 187 ASN A CA 1
ATOM 1431 C C . ASN A 1 187 ? -5.725 3.938 9.893 1.00 97.00 187 ASN A C 1
ATOM 1433 O O . ASN A 1 187 ? -6.539 3.214 9.307 1.00 97.00 187 ASN A O 1
ATOM 1437 N N . VAL A 1 188 ? -5.242 3.670 11.102 1.00 96.44 188 VAL A N 1
ATOM 1438 C CA . VAL A 1 188 ? -5.547 2.472 11.889 1.00 96.44 188 VAL A CA 1
ATOM 1439 C C . VAL A 1 188 ? -6.620 2.790 12.914 1.00 96.44 188 VAL A C 1
ATOM 1441 O O . VAL A 1 188 ? -6.483 3.735 13.692 1.00 96.44 188 VAL A O 1
ATOM 1444 N N . PHE A 1 189 ? -7.677 1.987 12.938 1.00 95.56 189 PHE A N 1
ATOM 1445 C CA . PHE A 1 189 ? -8.799 2.158 13.848 1.00 95.56 189 PHE A CA 1
ATOM 1446 C C . PHE A 1 189 ? -9.044 0.905 14.679 1.00 95.56 189 PHE A C 1
ATOM 1448 O O . PHE A 1 189 ? -9.108 -0.197 14.139 1.00 95.56 189 PHE A O 1
ATOM 1455 N N . GLU A 1 190 ? -9.268 1.095 15.974 1.00 93.50 190 GLU A N 1
ATOM 1456 C CA . GLU A 1 190 ? -9.768 0.070 16.884 1.00 93.50 190 GLU A CA 1
ATOM 1457 C C . GLU A 1 190 ? -11.287 0.181 17.011 1.00 93.50 190 GLU A C 1
ATOM 1459 O O . GLU A 1 190 ? -11.821 1.236 17.359 1.00 93.50 190 GLU A O 1
ATOM 1464 N N . CYS A 1 191 ? -11.990 -0.913 16.731 1.00 92.62 191 CYS A N 1
ATOM 1465 C CA . CYS A 1 191 ? -13.447 -0.967 16.642 1.00 92.62 191 CYS A CA 1
ATOM 1466 C C . CYS A 1 191 ? -14.072 -1.927 17.671 1.00 92.62 191 CYS A C 1
ATOM 1468 O O . CYS A 1 191 ? -15.115 -2.523 17.397 1.00 92.62 191 CYS A O 1
ATOM 1470 N N . GLY A 1 192 ? -13.437 -2.081 18.837 1.00 88.50 192 GLY A N 1
ATOM 1471 C CA . GLY A 1 192 ? -13.832 -3.025 19.888 1.00 88.50 192 GLY A CA 1
ATOM 1472 C C . GLY A 1 192 ? -13.020 -4.319 19.845 1.00 88.50 192 GLY A C 1
ATOM 1473 O O . GLY A 1 192 ? -11.974 -4.366 19.205 1.00 88.50 192 GLY A O 1
ATOM 1474 N N . THR A 1 193 ? -13.494 -5.358 20.528 1.00 84.06 193 THR A N 1
ATOM 1475 C CA . THR A 1 193 ? -12.864 -6.686 20.544 1.00 84.06 193 THR A CA 1
ATOM 1476 C C . THR A 1 193 ? -13.427 -7.587 19.443 1.00 84.06 193 THR A C 1
ATOM 1478 O O . THR A 1 193 ? -14.519 -7.329 18.922 1.00 84.06 193 THR A O 1
ATOM 1481 N N . ARG A 1 194 ? -12.656 -8.601 19.047 1.00 69.94 194 ARG A N 1
ATOM 1482 C CA . ARG A 1 194 ? -13.062 -9.635 18.086 1.00 69.94 194 ARG A CA 1
ATOM 1483 C C . ARG A 1 194 ? -14.168 -10.539 18.625 1.00 69.94 194 ARG A C 1
ATOM 1485 O O . ARG A 1 194 ? -14.238 -10.732 19.858 1.00 69.94 194 ARG A O 1
#

Radius of gyration: 34.63 Å; chains: 1; bounding box: 83×81×76 Å

Sequence (194 aa):
MLKLVNSFAKVGLAVGAVSLLVACSSQPKQKGGNYSGSKGKVNYSKEVEVTVNAAREITVTKVAPYVKVPQLPAYEPKRLNEEARGIAVAYSIPYTCKLLGEVEGKDSSDGKVPPSFEDIREGATNDLRNHASELVNEDSRILLKLTKEAMTCEMRVSDGKYEEKDCTAWEKIPQNGKILTYRIHANVFECGTR

Foldseek 3Di:
DDDDDDDDDDDDDDDDDDDDDDDDDDDDDDDDDDDDDDDDDDDDDDPDDDDPVVVVPVPDDDPPPPPPDPAQAADAAADADPLLPQEEEDQDDDPLKDWQFKFKFKDFQPSHDFDDPVRQVRSSVSRRSNVLSVRDDSFWRKYKYWDDKWWWKWADPDVPDIDIDTCVPPPDDDPRMGTGMIMIMITMITNGTD

Organism: NCBI:txid613026

pLDDT: mean 74.85, std 25.6, range [26.08, 98.19]

Secondary structure (DSSP, 8-state):
---------------------------------------------------TTGGGSSSSS---------PPPPP-PPPPPTGGGGPEE-SS--TTPEEEEEEEEEEE-TTSPPPPHHHHHHHHHHHHHHHHHTTS-TTEEEEEEEEEEEEEEEEEEETTEEEEEE-TT-SS--TTEEEEEEEEEEEEEEEEE-